Protein AF-B1MK99-F1 (afdb_monomer_lite)

Structure (mmCIF, N/CA/C/O backbone):
data_AF-B1MK99-F1
#
_entry.id   AF-B1MK99-F1
#
loop_
_atom_site.group_PDB
_atom_site.id
_atom_site.type_symbol
_atom_site.label_atom_id
_atom_site.label_alt_id
_atom_site.label_comp_id
_atom_site.label_asym_id
_atom_site.label_entity_id
_atom_site.label_seq_id
_atom_site.pdbx_PDB_ins_code
_atom_site.Cartn_x
_atom_site.Cartn_y
_atom_site.Cartn_z
_atom_site.occupancy
_atom_site.B_iso_or_equiv
_atom_site.auth_seq_id
_atom_site.auth_comp_id
_atom_site.auth_asym_id
_atom_site.auth_atom_id
_atom_site.pdbx_PDB_model_num
ATOM 1 N N . MET A 1 1 ? 66.563 -25.397 -45.563 1.00 40.66 1 MET A N 1
ATOM 2 C CA . MET A 1 1 ? 65.313 -25.431 -44.774 1.00 40.66 1 MET A CA 1
ATOM 3 C C . MET A 1 1 ? 64.668 -26.793 -44.975 1.00 40.66 1 MET A C 1
ATOM 5 O O . MET A 1 1 ? 64.424 -27.177 -46.112 1.00 40.66 1 MET A O 1
ATOM 9 N N . SER A 1 2 ? 64.573 -27.562 -43.890 1.00 33.03 2 SER A N 1
ATOM 10 C CA . SER A 1 2 ? 64.273 -28.999 -43.879 1.00 33.03 2 SER A CA 1
ATOM 11 C C . SER A 1 2 ? 62.822 -29.305 -44.270 1.00 33.03 2 SER A C 1
ATOM 13 O O . SER A 1 2 ? 61.916 -28.549 -43.929 1.00 33.03 2 SER A O 1
ATOM 15 N N . LYS A 1 3 ? 62.620 -30.418 -44.984 1.00 34.72 3 LYS A N 1
ATOM 16 C CA . LYS A 1 3 ? 61.323 -30.989 -45.378 1.00 34.72 3 LYS A CA 1
ATOM 17 C C . LYS A 1 3 ? 61.015 -32.241 -44.537 1.00 34.72 3 LYS A C 1
ATOM 19 O O . LYS A 1 3 ? 61.933 -33.020 -44.298 1.00 34.72 3 LYS A O 1
ATOM 24 N N . ARG A 1 4 ? 59.700 -32.484 -44.354 1.00 33.19 4 ARG A N 1
ATOM 25 C CA . ARG A 1 4 ? 58.969 -33.744 -44.021 1.00 33.19 4 ARG A CA 1
ATOM 26 C C . ARG A 1 4 ? 58.831 -34.131 -42.529 1.00 33.19 4 ARG A C 1
ATOM 28 O O . ARG A 1 4 ? 59.713 -33.774 -41.759 1.00 33.19 4 ARG A O 1
ATOM 35 N N . PRO A 1 5 ? 57.869 -35.019 -42.163 1.00 51.59 5 PRO A N 1
ATOM 36 C CA . PRO A 1 5 ? 56.496 -35.216 -42.684 1.00 51.59 5 PRO A CA 1
ATOM 37 C C . PRO A 1 5 ? 55.421 -35.541 -41.601 1.00 51.59 5 PRO A C 1
ATOM 39 O O . PRO A 1 5 ? 55.733 -35.747 -40.436 1.00 51.59 5 PRO A O 1
ATOM 42 N N . PHE A 1 6 ? 54.163 -35.607 -42.066 1.00 32.84 6 PHE A N 1
ATOM 43 C CA . PHE A 1 6 ? 53.007 -36.423 -41.638 1.00 32.84 6 PHE A CA 1
ATOM 44 C C . PHE A 1 6 ? 53.097 -37.298 -40.373 1.00 32.84 6 PHE A C 1
ATOM 46 O O . PHE A 1 6 ? 53.938 -38.190 -40.293 1.00 32.84 6 PHE A O 1
ATOM 53 N N . LEU A 1 7 ? 52.052 -37.196 -39.541 1.00 31.19 7 LEU A N 1
ATOM 54 C CA . LEU A 1 7 ? 51.375 -38.350 -38.943 1.00 31.19 7 LEU A CA 1
ATOM 55 C C . LEU A 1 7 ? 49.872 -38.058 -38.818 1.00 31.19 7 LEU A C 1
ATOM 57 O O . LEU A 1 7 ? 49.452 -36.993 -38.373 1.00 31.19 7 LEU A O 1
ATOM 61 N N . GLN A 1 8 ? 49.112 -39.023 -39.311 1.00 30.47 8 GLN A N 1
ATOM 62 C CA . GLN A 1 8 ? 47.667 -39.146 -39.388 1.00 30.47 8 GLN A CA 1
ATOM 63 C C . GLN A 1 8 ? 47.344 -40.325 -38.470 1.00 30.47 8 GLN A C 1
ATOM 65 O O . GLN A 1 8 ? 48.004 -41.349 -38.614 1.00 30.47 8 GLN A O 1
ATOM 70 N N . ASP A 1 9 ? 46.392 -40.186 -37.548 1.00 30.86 9 ASP A N 1
ATOM 71 C CA . ASP A 1 9 ? 45.778 -41.335 -36.881 1.00 30.86 9 ASP A CA 1
ATOM 72 C C . ASP A 1 9 ? 44.328 -41.037 -36.479 1.00 30.86 9 ASP A C 1
ATOM 74 O O . ASP A 1 9 ? 43.985 -39.969 -35.967 1.00 30.86 9 ASP A O 1
ATOM 78 N N . ASP A 1 10 ? 43.500 -42.031 -36.786 1.00 31.89 10 ASP A N 1
ATOM 79 C CA . ASP A 1 10 ? 42.053 -42.131 -36.665 1.00 31.89 10 ASP A CA 1
ATOM 80 C C . ASP A 1 10 ? 41.567 -42.280 -35.219 1.00 31.89 10 ASP A C 1
ATOM 82 O O . ASP A 1 10 ? 42.031 -43.169 -34.506 1.00 31.89 10 ASP A O 1
ATOM 86 N N . ILE A 1 11 ? 40.492 -41.572 -34.836 1.00 32.94 11 ILE A N 1
ATOM 87 C CA . ILE A 1 11 ? 39.564 -42.045 -33.790 1.00 32.94 11 ILE A CA 1
ATOM 88 C C . ILE A 1 11 ? 38.099 -41.800 -34.199 1.00 32.94 11 ILE A C 1
ATOM 90 O O . ILE A 1 11 ? 37.522 -40.736 -34.017 1.00 32.94 11 ILE A O 1
ATOM 94 N N . LYS A 1 12 ? 37.531 -42.861 -34.780 1.00 31.09 12 LYS A N 1
ATOM 95 C CA . LYS A 1 12 ? 36.245 -43.527 -34.490 1.00 31.09 12 LYS A CA 1
ATOM 96 C C . LYS A 1 12 ? 35.031 -42.699 -34.020 1.00 31.09 12 LYS A C 1
ATOM 98 O O . LYS A 1 12 ? 34.927 -42.261 -32.881 1.00 31.09 12 LYS A O 1
ATOM 103 N N . HIS A 1 13 ? 34.035 -42.719 -34.909 1.00 32.25 13 HIS A N 1
ATOM 104 C CA . HIS A 1 13 ? 32.582 -42.740 -34.708 1.00 32.25 13 HIS A CA 1
ATOM 105 C C . HIS A 1 13 ? 32.037 -42.913 -33.279 1.00 32.25 13 HIS A C 1
ATOM 107 O O . HIS A 1 13 ? 32.175 -43.980 -32.685 1.00 32.25 13 HIS A O 1
ATOM 113 N N . THR A 1 14 ? 31.203 -41.957 -32.856 1.00 31.36 14 THR A N 1
ATOM 114 C CA . THR A 1 14 ? 30.005 -42.216 -32.036 1.00 31.36 14 THR A CA 1
ATOM 115 C C . THR A 1 14 ? 28.858 -41.254 -32.396 1.00 31.36 14 THR A C 1
ATOM 117 O O . THR A 1 14 ? 28.926 -40.053 -32.181 1.00 31.36 14 THR A O 1
ATOM 120 N N . GLY A 1 15 ? 27.798 -41.824 -32.981 1.00 26.66 15 GLY A N 1
ATOM 121 C CA . GLY A 1 15 ? 26.386 -41.528 -32.700 1.00 26.66 15 GLY A CA 1
ATOM 122 C C . GLY A 1 15 ? 25.824 -40.118 -32.908 1.00 26.66 15 GLY A C 1
ATOM 123 O O . GLY A 1 15 ? 25.530 -39.431 -31.937 1.00 26.66 15 GLY A O 1
ATOM 124 N N . VAL A 1 16 ? 25.454 -39.780 -34.147 1.00 28.34 16 VAL A N 1
ATOM 125 C CA . VAL A 1 16 ? 24.357 -38.825 -34.396 1.00 28.34 16 VAL A CA 1
ATOM 126 C C . VAL A 1 16 ? 23.034 -39.565 -34.172 1.00 28.34 16 VAL A C 1
ATOM 128 O O . VAL A 1 16 ? 22.612 -40.362 -35.010 1.00 28.34 16 VAL A O 1
ATOM 131 N N . LYS A 1 17 ? 22.371 -39.332 -33.033 1.00 29.64 17 LYS A N 1
ATOM 132 C CA . LYS A 1 17 ? 20.957 -39.695 -32.864 1.00 29.64 17 LYS A CA 1
ATOM 133 C C . LYS A 1 17 ? 20.109 -38.654 -33.587 1.00 29.64 17 LYS A C 1
ATOM 135 O O . LYS A 1 17 ? 19.880 -37.555 -33.098 1.00 29.64 17 LYS A O 1
ATOM 140 N N . GLN A 1 18 ? 19.651 -39.039 -34.769 1.00 29.86 18 GLN A N 1
ATOM 141 C CA . GLN A 1 18 ? 18.620 -38.359 -35.535 1.00 29.86 18 GLN A CA 1
ATOM 142 C C . GLN A 1 18 ? 17.290 -38.492 -34.769 1.00 29.86 18 GLN A C 1
ATOM 144 O O . GLN A 1 18 ? 16.651 -39.545 -34.800 1.00 29.86 18 GLN A O 1
ATOM 149 N N . LEU A 1 19 ? 16.876 -37.452 -34.041 1.00 28.84 19 LEU A N 1
ATOM 150 C CA . LEU A 1 19 ? 15.507 -37.360 -33.535 1.00 28.84 19 LEU A CA 1
ATOM 151 C C . LEU A 1 19 ? 14.598 -37.005 -34.716 1.00 28.84 19 LEU A C 1
ATOM 153 O O . LEU A 1 19 ? 14.487 -35.854 -35.128 1.00 28.84 19 LEU A O 1
ATOM 157 N N . ARG A 1 20 ? 13.979 -38.041 -35.291 1.00 30.66 20 ARG A N 1
ATOM 158 C CA . ARG A 1 20 ? 12.797 -37.921 -36.147 1.00 30.66 20 ARG A CA 1
ATOM 159 C C . ARG A 1 20 ? 11.644 -37.402 -35.285 1.00 30.66 20 ARG A C 1
ATOM 161 O O . ARG A 1 20 ? 10.996 -38.182 -34.596 1.00 30.66 20 ARG A O 1
ATOM 168 N N . GLY A 1 21 ? 11.423 -36.093 -35.324 1.00 27.08 21 GLY A N 1
ATOM 169 C CA . GLY A 1 21 ? 10.184 -35.458 -34.890 1.00 27.08 21 GLY A CA 1
ATOM 170 C C . GLY A 1 21 ? 9.222 -35.379 -36.069 1.00 27.08 21 GLY A C 1
ATOM 171 O O . GLY A 1 21 ? 9.527 -34.783 -37.098 1.00 27.08 21 GLY A O 1
ATOM 172 N N . THR A 1 22 ? 8.092 -36.052 -35.933 1.00 26.78 22 THR A N 1
ATOM 173 C CA . THR A 1 22 ? 6.981 -36.109 -36.878 1.00 26.78 22 THR A CA 1
ATOM 174 C C . THR A 1 22 ? 6.445 -34.701 -37.144 1.00 26.78 22 THR A C 1
ATOM 176 O O . THR A 1 22 ? 5.935 -34.054 -36.236 1.00 26.78 22 THR A O 1
ATOM 179 N N . VAL A 1 23 ? 6.528 -34.227 -38.389 1.00 26.61 23 VAL A N 1
ATOM 180 C CA . VAL A 1 23 ? 5.751 -33.067 -38.842 1.00 26.61 23 VAL A CA 1
ATOM 181 C C . VAL A 1 23 ? 4.299 -33.527 -38.932 1.00 26.61 23 VAL A C 1
ATOM 183 O O . VAL A 1 23 ? 3.899 -34.155 -39.912 1.00 26.61 23 VAL A O 1
ATOM 186 N N . GLN A 1 24 ? 3.512 -33.273 -37.887 1.00 27.66 24 GLN A N 1
ATOM 187 C CA . GLN A 1 24 ? 2.065 -33.230 -38.048 1.00 27.66 24 GLN A CA 1
ATOM 188 C C . GLN A 1 24 ? 1.747 -31.957 -38.825 1.00 27.66 24 GLN A C 1
ATOM 190 O O . GLN A 1 24 ? 1.862 -30.845 -38.316 1.00 27.66 24 GLN A O 1
ATOM 195 N N . ALA A 1 25 ? 1.387 -32.141 -40.092 1.00 28.70 25 ALA A N 1
ATOM 196 C CA . ALA A 1 25 ? 0.690 -31.130 -40.856 1.00 28.70 25 ALA A CA 1
ATOM 197 C C . ALA A 1 25 ? -0.615 -30.813 -40.114 1.00 28.70 25 ALA A C 1
ATOM 199 O O . ALA A 1 25 ? -1.537 -31.630 -40.096 1.00 28.70 25 ALA A O 1
ATOM 200 N N . ILE A 1 26 ? -0.672 -29.645 -39.477 1.00 30.55 26 ILE A N 1
ATOM 201 C CA . ILE A 1 26 ? -1.935 -29.054 -39.053 1.00 30.55 26 ILE A CA 1
ATOM 202 C C . ILE A 1 26 ? -2.667 -28.721 -40.350 1.00 30.55 26 ILE A C 1
ATOM 204 O O . ILE A 1 26 ? -2.281 -27.819 -41.095 1.00 30.55 26 ILE A O 1
ATOM 208 N N . SER A 1 27 ? -3.680 -29.525 -40.664 1.00 30.06 27 SER A N 1
ATOM 209 C CA . SER A 1 27 ? -4.647 -29.203 -41.698 1.00 30.06 27 SER A CA 1
ATOM 210 C C . SER A 1 27 ? -5.292 -27.874 -41.329 1.00 30.06 27 SER A C 1
ATOM 212 O O . SER A 1 27 ? -5.957 -27.774 -40.299 1.00 30.06 27 SER A O 1
ATOM 214 N N . VAL A 1 28 ? -5.079 -26.865 -42.169 1.00 38.50 28 VAL A N 1
ATOM 215 C CA . VAL A 1 28 ? -5.838 -25.618 -42.154 1.00 38.50 28 VAL A CA 1
ATOM 216 C C . VAL A 1 28 ? -7.288 -25.986 -42.461 1.00 38.50 28 VAL A C 1
ATOM 218 O O . VAL A 1 28 ? -7.640 -26.240 -43.611 1.00 38.50 28 VAL A O 1
ATOM 221 N N . VAL A 1 29 ? -8.099 -26.096 -41.411 1.00 37.47 29 VAL A N 1
ATOM 222 C CA . VAL A 1 29 ? -9.551 -26.234 -41.501 1.00 37.47 29 VAL A CA 1
ATOM 223 C C . VAL A 1 29 ? -10.141 -24.857 -41.210 1.00 37.47 29 VAL A C 1
ATOM 225 O O . VAL A 1 29 ? -9.899 -24.293 -40.152 1.00 37.47 29 VAL A O 1
ATOM 228 N N . ASP A 1 30 ? -10.832 -24.330 -42.219 1.00 38.62 30 ASP A N 1
ATOM 229 C CA . ASP A 1 30 ? -11.802 -23.229 -42.222 1.00 38.62 30 ASP A CA 1
ATOM 230 C C . ASP A 1 30 ? -11.611 -22.030 -41.268 1.00 38.62 30 ASP A C 1
ATOM 232 O O . ASP A 1 30 ? -12.010 -22.023 -40.111 1.00 38.62 30 ASP A O 1
ATOM 236 N N . GLY A 1 31 ? -11.183 -20.906 -41.847 1.00 42.81 31 GLY A N 1
ATOM 237 C CA . GLY A 1 31 ? -12.174 -19.928 -42.319 1.00 42.81 31 GLY A CA 1
ATOM 238 C C . GLY A 1 31 ? -12.869 -18.995 -41.320 1.00 42.81 31 GLY A C 1
ATOM 239 O O . GLY A 1 31 ? -13.521 -18.061 -41.783 1.00 42.81 31 GLY A O 1
ATOM 240 N N . SER A 1 32 ? -12.704 -19.140 -40.006 1.00 40.09 32 SER A N 1
ATOM 241 C CA . SER A 1 32 ? -13.047 -18.082 -39.045 1.00 40.09 32 SER A CA 1
ATOM 242 C C . SER A 1 32 ? -11.768 -17.559 -38.408 1.00 40.09 32 SER A C 1
ATOM 244 O O . SER A 1 32 ? -11.189 -18.186 -37.527 1.00 40.09 32 SER A O 1
ATOM 246 N N . ARG A 1 33 ? -11.297 -16.389 -38.859 1.00 43.53 33 ARG A N 1
ATOM 247 C CA . ARG A 1 33 ? -10.408 -15.581 -38.019 1.00 43.53 33 ARG A CA 1
ATOM 248 C C . ARG A 1 33 ? -11.240 -15.195 -36.803 1.00 43.53 33 ARG A C 1
ATOM 250 O O . ARG A 1 33 ? -12.004 -14.236 -36.888 1.00 43.53 33 ARG A O 1
ATOM 257 N N . ASP A 1 34 ? -11.142 -15.978 -35.733 1.00 53.34 34 ASP A N 1
ATOM 258 C CA . ASP A 1 34 ? -11.601 -15.564 -34.416 1.00 53.34 34 ASP A CA 1
ATOM 259 C C . ASP A 1 34 ? -10.787 -14.325 -34.067 1.00 53.34 34 ASP A C 1
ATOM 261 O O . ASP A 1 34 ? -9.620 -14.384 -33.681 1.00 53.34 34 ASP A O 1
ATOM 265 N N . PHE A 1 35 ? -11.381 -13.166 -34.339 1.00 57.97 35 PHE A N 1
ATOM 266 C CA . PHE A 1 35 ? -10.890 -11.918 -33.808 1.00 57.97 35 PHE A CA 1
ATOM 267 C C . PHE A 1 35 ? -11.052 -12.034 -32.305 1.00 57.97 35 PHE A C 1
ATOM 269 O O . PHE A 1 35 ? -12.178 -11.990 -31.807 1.00 57.97 35 PHE A O 1
ATOM 276 N N . MET A 1 36 ? -9.932 -12.191 -31.602 1.00 53.59 36 MET A N 1
ATOM 277 C CA . MET A 1 36 ? -9.916 -12.011 -30.162 1.00 53.59 36 MET A CA 1
ATOM 278 C C . MET A 1 36 ? -10.610 -10.692 -29.849 1.00 53.59 36 MET A C 1
ATOM 280 O O . MET A 1 36 ? -10.269 -9.633 -30.390 1.00 53.59 36 MET A O 1
ATOM 284 N N . SER A 1 37 ? -11.615 -10.761 -28.991 1.00 65.69 37 SER A N 1
ATOM 285 C CA . SER A 1 37 ? -12.235 -9.568 -28.450 1.00 65.69 37 SER A CA 1
ATOM 286 C C . SER A 1 37 ? -11.174 -8.735 -27.728 1.00 65.69 37 SER A C 1
ATOM 288 O O . SER A 1 37 ? -10.203 -9.262 -27.184 1.00 65.69 37 SER A O 1
ATOM 290 N N . MET A 1 38 ? -11.377 -7.418 -27.654 1.00 45.31 38 MET A N 1
ATOM 291 C CA . MET A 1 38 ? -10.499 -6.536 -26.875 1.00 45.31 38 MET A CA 1
ATOM 292 C C . MET A 1 38 ? -10.325 -7.041 -25.429 1.00 45.31 38 MET A C 1
ATOM 294 O O . MET A 1 38 ? -9.249 -6.933 -24.857 1.00 45.31 38 MET A O 1
ATOM 298 N N . SER A 1 39 ? -11.359 -7.656 -24.841 1.00 44.91 39 SER A N 1
ATOM 299 C CA . SER A 1 39 ? -11.259 -8.238 -23.497 1.00 44.91 39 SER A CA 1
ATOM 300 C C . SER A 1 39 ? -10.368 -9.480 -23.437 1.00 44.91 39 SER A C 1
ATOM 302 O O . SER A 1 39 ? -9.737 -9.709 -22.405 1.00 44.91 39 SER A O 1
ATOM 304 N N . GLU A 1 40 ? -10.338 -10.299 -24.487 1.00 51.53 40 GLU A N 1
ATOM 305 C CA . GLU A 1 40 ? -9.445 -11.459 -24.580 1.00 51.53 40 GLU A CA 1
ATOM 306 C C . GLU A 1 40 ? -8.012 -11.003 -24.817 1.00 51.53 40 GLU A C 1
ATOM 308 O O . GLU A 1 40 ? -7.124 -11.464 -24.113 1.00 51.53 40 GLU A O 1
ATOM 313 N N . LEU A 1 41 ? -7.806 -10.013 -25.690 1.00 52.00 41 LEU A N 1
ATOM 314 C CA . LEU A 1 41 ? -6.501 -9.396 -25.935 1.00 52.00 41 LEU A CA 1
ATOM 315 C C . LEU A 1 41 ? -5.911 -8.780 -24.659 1.00 52.00 41 LEU A C 1
ATOM 317 O O . LEU A 1 41 ? -4.774 -9.067 -24.295 1.00 52.00 41 LEU A O 1
ATOM 321 N N . LEU A 1 42 ? -6.713 -8.012 -23.915 1.00 47.69 42 LEU A N 1
ATOM 322 C CA . LEU A 1 42 ? -6.314 -7.459 -22.618 1.00 47.69 42 LEU A CA 1
ATOM 323 C C . LEU A 1 42 ? -6.076 -8.550 -21.565 1.00 47.69 42 LEU A C 1
ATOM 325 O O . LEU A 1 42 ? -5.201 -8.404 -20.716 1.00 47.69 42 LEU A O 1
ATOM 329 N N . SER A 1 43 ? -6.840 -9.647 -21.596 1.00 49.06 43 SER A N 1
ATOM 330 C CA . SER A 1 43 ? -6.648 -10.765 -20.660 1.00 49.06 43 SER A CA 1
ATOM 331 C C . SER A 1 43 ? -5.402 -11.587 -20.992 1.00 49.06 43 SER A C 1
ATOM 333 O O . SER A 1 43 ? -4.745 -12.084 -20.081 1.00 49.06 43 SER A O 1
ATOM 335 N N . GLU A 1 44 ? -5.056 -11.720 -22.269 1.00 51.41 44 GLU A N 1
ATOM 336 C CA . GLU A 1 44 ? -3.849 -12.403 -22.727 1.00 51.41 44 GLU A CA 1
ATOM 337 C C . GLU A 1 44 ? -2.600 -11.562 -22.454 1.00 51.41 44 GLU A C 1
ATOM 339 O O . GLU A 1 44 ? -1.654 -12.077 -21.863 1.00 51.41 44 GLU A O 1
ATOM 344 N N . GLY A 1 45 ? -2.646 -10.250 -22.716 1.00 52.22 45 GLY A N 1
ATOM 345 C CA . GLY A 1 45 ? -1.608 -9.309 -22.283 1.00 52.22 45 GLY A CA 1
ATOM 346 C C . GLY A 1 45 ? -1.419 -9.302 -20.761 1.00 52.22 45 GLY A C 1
ATOM 347 O O . GLY A 1 45 ? -0.294 -9.311 -20.267 1.00 52.22 45 GLY A O 1
ATOM 348 N N . TYR A 1 46 ? -2.509 -9.400 -19.993 1.00 48.78 46 TYR A N 1
ATOM 349 C CA . TYR A 1 46 ? -2.455 -9.534 -18.534 1.00 48.78 46 TYR A CA 1
ATOM 350 C C . TYR A 1 46 ? -1.828 -10.858 -18.065 1.00 48.78 46 TYR A C 1
ATOM 352 O O . TYR A 1 46 ? -1.054 -10.876 -17.106 1.00 48.78 46 TYR A O 1
ATOM 360 N N . ARG A 1 47 ? -2.141 -11.979 -18.728 1.00 49.16 47 ARG A N 1
ATOM 361 C CA . ARG A 1 47 ? -1.513 -13.280 -18.442 1.00 49.16 47 ARG A CA 1
ATOM 362 C C . ARG A 1 47 ? -0.030 -13.265 -18.785 1.00 49.16 47 ARG A C 1
ATOM 364 O O . ARG A 1 47 ? 0.756 -13.759 -17.988 1.00 49.16 47 ARG A O 1
ATOM 371 N N . PHE A 1 48 ? 0.342 -12.666 -19.914 1.00 48.97 48 PHE A N 1
ATOM 372 C CA . PHE A 1 48 ? 1.732 -12.461 -20.311 1.00 48.97 48 PHE A CA 1
ATOM 373 C C . PHE A 1 48 ? 2.489 -11.624 -19.268 1.00 48.97 48 PHE A C 1
ATOM 375 O O . PHE A 1 48 ? 3.538 -12.047 -18.790 1.00 48.97 48 PHE A O 1
ATOM 382 N N . TYR A 1 49 ? 1.898 -10.517 -18.805 1.00 50.44 49 TYR A N 1
ATOM 383 C CA . TYR A 1 49 ? 2.439 -9.694 -17.718 1.00 50.44 49 TYR A CA 1
ATOM 384 C C . TYR A 1 49 ? 2.683 -10.501 -16.426 1.00 50.44 49 TYR A C 1
ATOM 386 O O . TYR A 1 49 ? 3.765 -10.420 -15.840 1.00 50.44 49 TYR A O 1
ATOM 394 N N . LYS A 1 50 ? 1.720 -11.343 -16.015 1.00 47.41 50 LYS A N 1
ATOM 395 C CA . LYS A 1 50 ? 1.8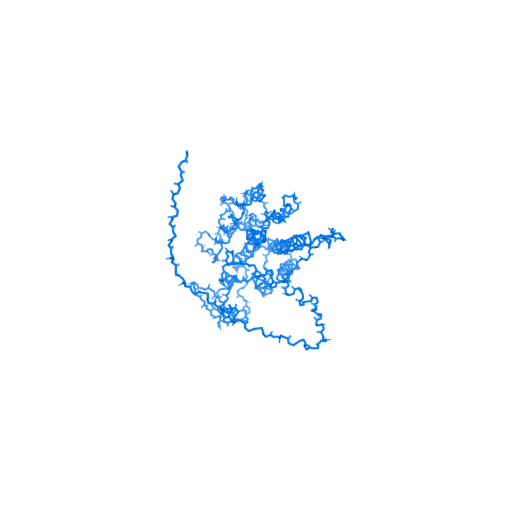55 -12.245 -14.854 1.00 47.41 50 LYS A CA 1
ATOM 396 C C . LYS A 1 50 ? 2.791 -13.448 -15.089 1.00 47.41 50 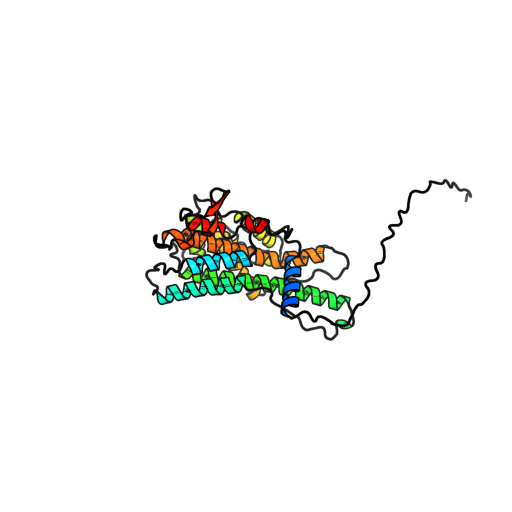LYS A C 1
ATOM 398 O O . LYS A 1 50 ? 3.169 -14.088 -14.113 1.00 47.41 50 LYS A O 1
ATOM 403 N N . ALA A 1 51 ? 3.147 -13.775 -16.334 1.00 44.28 51 ALA A N 1
ATOM 404 C CA . ALA A 1 51 ? 4.001 -14.918 -16.682 1.00 44.28 51 ALA A CA 1
ATOM 405 C C . ALA A 1 51 ? 5.507 -14.600 -16.655 1.00 44.28 51 ALA A C 1
ATOM 407 O O . ALA A 1 51 ? 6.322 -15.524 -16.654 1.00 44.28 51 ALA A O 1
ATOM 408 N N . THR A 1 52 ? 5.890 -13.320 -16.588 1.00 45.38 52 THR A N 1
ATOM 409 C CA . THR A 1 52 ? 7.259 -12.897 -16.244 1.00 45.38 52 THR A CA 1
ATOM 410 C C . THR A 1 52 ? 7.662 -13.589 -14.937 1.00 45.38 52 THR A C 1
ATOM 412 O O . THR A 1 52 ? 6.820 -13.616 -14.039 1.00 45.38 52 THR A O 1
ATOM 415 N N . PRO A 1 53 ? 8.869 -14.175 -14.786 1.00 44.56 53 PRO A N 1
ATOM 416 C CA . PRO A 1 53 ? 9.196 -15.008 -13.629 1.00 44.56 53 PRO A CA 1
ATOM 417 C C . PRO A 1 53 ? 9.210 -14.203 -12.316 1.00 44.56 53 PRO A C 1
ATOM 419 O O . PRO A 1 53 ? 10.248 -13.810 -11.795 1.00 44.56 53 PRO A O 1
ATOM 422 N N . LEU A 1 54 ? 8.014 -14.036 -11.741 1.00 47.00 54 LEU A N 1
ATOM 423 C CA . LEU A 1 54 ? 7.678 -13.496 -10.420 1.00 47.00 54 LEU A CA 1
ATOM 424 C C . LEU A 1 54 ? 8.317 -14.305 -9.283 1.00 47.00 54 LEU A C 1
ATOM 426 O O . LEU A 1 54 ? 8.270 -13.889 -8.125 1.00 47.00 54 LEU A O 1
ATOM 430 N N . SER A 1 55 ? 8.922 -15.453 -9.613 1.00 42.56 55 SER A N 1
ATOM 431 C CA . SER A 1 55 ? 9.483 -16.446 -8.698 1.00 42.56 55 SER A CA 1
ATOM 432 C C . SER A 1 55 ? 10.604 -15.924 -7.796 1.00 42.56 55 SER A C 1
ATOM 434 O O . SER A 1 55 ? 11.066 -16.663 -6.931 1.00 42.56 55 SER A O 1
ATOM 436 N N . THR A 1 56 ? 11.061 -14.683 -7.975 1.00 50.34 56 THR A N 1
ATOM 437 C CA . THR A 1 56 ? 12.083 -14.056 -7.124 1.00 50.34 56 THR A CA 1
ATOM 438 C C . THR A 1 56 ? 11.563 -12.925 -6.235 1.00 50.34 56 THR A C 1
ATOM 440 O O . THR A 1 56 ? 12.295 -12.524 -5.332 1.00 50.34 56 THR A O 1
ATOM 443 N N . VAL A 1 57 ? 10.331 -12.424 -6.422 1.00 55.22 57 VAL A N 1
ATOM 444 C CA . VAL A 1 57 ? 9.848 -11.221 -5.706 1.00 55.22 57 VAL A CA 1
ATOM 445 C C . VAL A 1 57 ? 8.588 -11.451 -4.879 1.00 55.22 57 VAL A C 1
ATOM 447 O O . VAL A 1 57 ? 8.532 -10.958 -3.750 1.00 55.22 57 VAL A O 1
ATOM 450 N N . ASP A 1 58 ? 7.620 -12.221 -5.382 1.00 61.75 58 ASP A N 1
ATOM 451 C CA . ASP A 1 58 ? 6.402 -12.559 -4.638 1.00 61.75 58 ASP A CA 1
ATOM 452 C C . ASP A 1 58 ? 6.513 -13.973 -4.048 1.00 61.75 58 ASP A C 1
ATOM 454 O O . ASP A 1 58 ? 6.797 -14.954 -4.736 1.00 61.75 58 ASP A O 1
ATOM 458 N N . CYS A 1 59 ? 6.291 -14.087 -2.737 1.00 72.94 59 CYS A N 1
ATOM 459 C CA . CYS A 1 59 ? 6.244 -15.382 -2.070 1.00 72.94 59 CYS A CA 1
ATOM 460 C C . CYS A 1 59 ? 4.963 -16.126 -2.472 1.00 72.94 59 CYS A C 1
ATOM 462 O O . CYS A 1 59 ? 3.884 -15.540 -2.465 1.00 72.94 59 CYS A O 1
ATOM 464 N N . VAL A 1 60 ? 5.058 -17.431 -2.748 1.00 77.19 60 VAL A N 1
ATOM 465 C CA . VAL A 1 60 ? 3.906 -18.279 -3.124 1.00 77.19 60 VAL A CA 1
ATOM 466 C C . VAL A 1 60 ? 2.793 -18.249 -2.063 1.00 77.19 60 VAL A C 1
ATOM 468 O O . VAL A 1 60 ? 1.621 -18.394 -2.391 1.00 77.19 60 VAL A O 1
ATOM 471 N N . ALA A 1 61 ? 3.144 -17.999 -0.798 1.00 80.31 61 ALA A N 1
ATOM 472 C CA . ALA A 1 61 ? 2.187 -17.852 0.297 1.00 80.31 61 ALA A CA 1
ATOM 473 C C . ALA A 1 61 ? 1.345 -16.559 0.229 1.00 80.31 61 ALA A C 1
ATOM 475 O O . ALA A 1 61 ? 0.320 -16.470 0.901 1.00 80.31 61 ALA A O 1
ATOM 476 N N . LEU A 1 62 ? 1.747 -15.558 -0.563 1.00 83.56 62 LEU A N 1
ATOM 477 C CA . LEU A 1 62 ? 1.052 -14.276 -0.691 1.00 83.56 62 LEU A CA 1
ATOM 478 C C . LEU A 1 62 ? -0.011 -14.314 -1.788 1.00 83.56 62 LEU A C 1
ATOM 480 O O . LEU A 1 62 ? 0.235 -14.769 -2.908 1.00 83.56 62 LEU A O 1
ATOM 484 N N . ARG A 1 63 ? -1.195 -13.767 -1.496 1.00 84.44 63 ARG A N 1
ATOM 485 C CA . ARG A 1 63 ? -2.242 -13.520 -2.503 1.00 84.44 63 ARG A CA 1
ATOM 486 C C . ARG A 1 63 ? -1.736 -12.579 -3.588 1.00 84.44 63 ARG A C 1
ATOM 488 O O . ARG A 1 63 ? -0.868 -11.744 -3.323 1.00 84.44 63 ARG A O 1
ATOM 495 N N . GLY A 1 64 ? -2.333 -12.627 -4.780 1.00 86.50 64 GLY A N 1
ATOM 496 C CA . GLY A 1 64 ? -2.153 -11.559 -5.769 1.00 86.50 64 GLY A CA 1
ATOM 497 C C . GLY A 1 64 ? -2.441 -10.179 -5.158 1.00 86.50 64 GLY A C 1
ATOM 498 O O . GLY A 1 64 ? -3.198 -10.067 -4.191 1.00 86.50 64 GLY A O 1
ATOM 499 N N . LEU A 1 65 ? -1.806 -9.116 -5.660 1.00 88.69 65 LEU A N 1
ATOM 500 C CA . LEU A 1 65 ? -2.060 -7.751 -5.167 1.00 88.69 65 LEU A CA 1
ATOM 501 C C . LEU A 1 65 ? -3.532 -7.360 -5.309 1.00 88.69 65 LEU A C 1
ATOM 503 O O . LEU A 1 65 ? -4.099 -6.717 -4.427 1.00 88.69 65 LEU A O 1
ATOM 507 N N . ASP A 1 66 ? -4.141 -7.773 -6.416 1.00 89.31 66 ASP A N 1
ATOM 508 C CA . ASP A 1 66 ? -5.548 -7.572 -6.714 1.00 89.31 66 ASP A CA 1
ATOM 509 C C . ASP A 1 66 ? -6.452 -8.302 -5.718 1.00 89.31 66 ASP A C 1
ATOM 511 O O . ASP A 1 66 ? -7.399 -7.709 -5.202 1.00 89.31 66 ASP A O 1
ATOM 515 N N . ASP A 1 67 ? -6.116 -9.543 -5.373 1.00 89.25 67 ASP A N 1
ATOM 516 C CA . ASP A 1 67 ? -6.854 -10.327 -4.381 1.00 89.25 67 ASP A CA 1
ATOM 517 C C . ASP A 1 67 ? -6.672 -9.786 -2.960 1.00 89.25 67 ASP A C 1
ATOM 519 O O . ASP A 1 67 ? -7.632 -9.748 -2.194 1.00 89.25 67 ASP A O 1
ATOM 523 N N . HIS A 1 68 ? -5.475 -9.308 -2.603 1.00 92.94 68 HIS A N 1
ATOM 524 C CA . HIS A 1 68 ? -5.224 -8.671 -1.306 1.00 92.94 68 HIS A CA 1
ATOM 525 C C . HIS A 1 68 ? -6.014 -7.364 -1.170 1.00 92.94 68 HIS A C 1
ATOM 527 O O . HIS A 1 68 ? -6.699 -7.158 -0.167 1.00 92.94 68 HIS A O 1
ATOM 533 N N . ALA A 1 69 ? -5.998 -6.509 -2.197 1.00 95.12 69 ALA A N 1
ATOM 534 C CA . ALA A 1 69 ? -6.806 -5.292 -2.227 1.00 95.12 69 ALA A CA 1
ATOM 535 C C . ALA A 1 69 ? -8.311 -5.604 -2.173 1.00 95.12 69 ALA A C 1
ATOM 537 O O . ALA A 1 69 ? -9.046 -4.944 -1.437 1.00 95.12 69 ALA A O 1
ATOM 538 N N . ARG A 1 70 ? -8.769 -6.640 -2.890 1.00 92.44 70 ARG A N 1
ATOM 539 C CA . ARG A 1 70 ? -10.166 -7.098 -2.860 1.00 92.44 70 ARG A CA 1
ATOM 540 C C . ARG A 1 70 ? -10.562 -7.649 -1.492 1.00 92.44 70 ARG A C 1
ATOM 542 O O . ARG A 1 70 ? -11.646 -7.335 -1.014 1.00 92.44 70 ARG A O 1
ATOM 549 N N . GLY A 1 71 ? -9.679 -8.407 -0.847 1.00 90.00 71 GLY A N 1
ATOM 550 C CA . GLY A 1 71 ? -9.875 -8.916 0.508 1.00 90.00 71 GLY A CA 1
ATOM 551 C C . GLY A 1 71 ? -10.011 -7.786 1.527 1.00 90.00 71 GLY A C 1
ATOM 552 O O . GLY A 1 71 ? -10.966 -7.769 2.299 1.00 90.00 71 GLY A O 1
ATOM 553 N N . LEU A 1 72 ? -9.119 -6.789 1.481 1.00 92.75 72 LEU A N 1
ATOM 554 C CA . LEU A 1 72 ? -9.212 -5.609 2.348 1.00 92.75 72 LEU A CA 1
ATOM 555 C C . LEU A 1 72 ? -10.455 -4.763 2.055 1.00 92.75 72 LEU A C 1
ATOM 557 O O . LEU A 1 72 ? -11.088 -4.291 2.994 1.00 92.75 72 LEU A O 1
ATOM 561 N N . LYS A 1 73 ? -10.838 -4.600 0.782 1.00 93.19 73 LYS A N 1
ATOM 562 C CA . LYS A 1 73 ? -12.102 -3.953 0.402 1.00 93.19 73 LYS A CA 1
ATOM 563 C C . LYS A 1 73 ? -13.286 -4.670 1.045 1.00 93.19 73 LYS A C 1
ATOM 565 O O . LYS A 1 73 ? -14.069 -4.018 1.721 1.00 93.19 73 LYS A O 1
ATOM 570 N N . ALA A 1 74 ? -13.372 -5.989 0.881 1.00 87.94 74 ALA A N 1
ATOM 571 C CA . ALA A 1 74 ? -14.458 -6.790 1.431 1.00 87.94 74 ALA A CA 1
ATOM 572 C C . ALA A 1 74 ? -14.510 -6.693 2.959 1.00 87.94 74 ALA A C 1
ATOM 574 O O . ALA A 1 74 ? -15.590 -6.561 3.515 1.00 87.94 74 ALA A O 1
ATOM 575 N N . ILE A 1 75 ? -13.355 -6.702 3.635 1.00 86.69 75 ILE A N 1
ATOM 576 C CA . ILE A 1 75 ? -13.269 -6.455 5.081 1.00 86.69 75 ILE A CA 1
ATOM 577 C C . ILE A 1 75 ? -13.807 -5.065 5.430 1.00 86.69 75 ILE A C 1
ATOM 579 O O . ILE A 1 75 ? -14.527 -4.931 6.404 1.00 86.69 75 ILE A O 1
ATOM 583 N N . ILE A 1 76 ? -13.481 -4.025 4.665 1.00 88.25 76 ILE A N 1
ATOM 584 C CA . ILE A 1 76 ? -13.897 -2.647 4.960 1.00 88.25 76 ILE A CA 1
ATOM 585 C C . ILE A 1 76 ? -15.389 -2.415 4.699 1.00 88.25 76 ILE A C 1
ATOM 587 O O . ILE A 1 76 ? -16.052 -1.809 5.539 1.00 88.25 76 ILE A O 1
ATOM 591 N N . GLU A 1 77 ? -15.915 -2.900 3.569 1.00 85.44 77 GLU A N 1
ATOM 592 C CA . GLU A 1 77 ? -17.362 -2.924 3.286 1.00 85.44 77 GLU A CA 1
ATOM 593 C C . GLU A 1 77 ? -18.105 -3.581 4.434 1.00 85.44 77 GLU A C 1
ATOM 595 O O . GLU A 1 77 ? -19.104 -3.064 4.930 1.00 85.44 77 GLU A O 1
ATOM 600 N N . PHE A 1 78 ? -17.552 -4.715 4.853 1.00 77.06 78 PHE A N 1
ATOM 601 C CA . PHE A 1 78 ? -18.088 -5.535 5.902 1.00 77.06 78 PHE A CA 1
ATOM 602 C C . PHE A 1 78 ? -18.073 -4.798 7.249 1.00 77.06 78 PHE A C 1
ATOM 604 O O . PHE A 1 78 ? -19.107 -4.697 7.904 1.00 77.06 78 PHE A O 1
ATOM 611 N N . LEU A 1 79 ? -16.927 -4.218 7.628 1.00 74.81 79 LEU A N 1
ATOM 612 C CA . LEU A 1 79 ? -16.768 -3.511 8.892 1.00 74.81 79 LEU A CA 1
ATOM 613 C C . LEU A 1 79 ? -17.853 -2.462 9.087 1.00 74.81 79 LEU A C 1
ATOM 615 O O . LEU A 1 79 ? -18.188 -2.242 10.226 1.00 74.81 79 LEU A O 1
ATOM 619 N N . GLY A 1 80 ? -18.423 -1.836 8.051 1.00 62.19 80 GLY A N 1
ATOM 620 C CA . GLY A 1 80 ? -19.720 -1.147 8.157 1.00 62.19 80 GLY A CA 1
ATOM 621 C C . GLY A 1 80 ? -19.809 0.021 9.156 1.00 62.19 80 GLY A C 1
ATOM 622 O O . GLY A 1 80 ? -20.908 0.490 9.458 1.00 62.19 80 GLY A O 1
ATOM 623 N N . LEU A 1 81 ? -18.685 0.519 9.685 1.00 60.66 81 LEU A N 1
ATOM 624 C CA . LEU A 1 81 ? -18.704 1.266 10.945 1.00 60.66 81 LEU A CA 1
ATOM 625 C C . LEU A 1 81 ? -18.352 2.740 10.849 1.00 60.66 81 LEU A C 1
ATOM 627 O O . LEU A 1 81 ? -17.263 3.093 10.399 1.00 60.66 81 LEU A O 1
ATOM 631 N N . PRO A 1 82 ? -19.159 3.626 11.454 1.00 51.41 82 PRO A N 1
ATOM 632 C CA . PRO A 1 82 ? -18.656 4.892 11.928 1.00 51.41 82 PRO A CA 1
ATOM 633 C C . PRO A 1 82 ? -17.860 4.692 13.225 1.00 51.41 82 PRO A C 1
ATOM 635 O O . PRO A 1 82 ? -18.398 4.806 14.320 1.00 51.41 82 PRO A O 1
ATOM 638 N N . ALA A 1 83 ? -16.555 4.424 13.126 1.00 53.97 83 ALA A N 1
ATOM 639 C CA . ALA A 1 83 ? -15.672 4.637 14.271 1.00 53.97 83 ALA A CA 1
ATOM 640 C C . ALA A 1 83 ? -15.708 6.137 14.617 1.00 53.97 83 ALA A C 1
ATOM 642 O O . ALA A 1 83 ? -15.363 6.982 13.785 1.00 53.97 83 ALA A O 1
ATOM 643 N N . HIS A 1 84 ? -16.183 6.484 15.817 1.00 52.00 84 HIS A N 1
ATOM 644 C CA . HIS A 1 84 ? -16.342 7.877 16.226 1.00 52.00 84 HIS A CA 1
ATOM 645 C C . HIS A 1 84 ? -14.980 8.563 16.346 1.00 52.00 84 HIS A C 1
ATOM 647 O O . HIS A 1 84 ? -14.270 8.443 17.345 1.00 52.00 84 HIS A O 1
ATOM 653 N N . LYS A 1 85 ? -14.643 9.375 15.344 1.00 69.50 85 LYS A N 1
ATOM 654 C CA . LYS A 1 85 ? -13.687 10.462 15.524 1.00 69.50 85 LYS A CA 1
ATOM 655 C C . LYS A 1 85 ? -14.460 11.662 16.081 1.00 69.50 85 LYS A C 1
ATOM 657 O O . LYS A 1 85 ? -15.392 12.110 15.416 1.00 69.50 85 LYS A O 1
ATOM 662 N N . PRO A 1 86 ? -14.092 12.226 17.248 1.00 68.00 86 PRO A N 1
ATOM 663 C CA . PRO A 1 86 ? -14.928 13.190 17.983 1.00 68.00 86 PRO A CA 1
ATOM 664 C C . PRO A 1 86 ? -15.228 14.506 17.240 1.00 68.00 86 PRO A C 1
ATOM 666 O O . PRO A 1 86 ? -16.017 15.317 17.715 1.00 68.00 86 PRO A O 1
ATOM 669 N N . HIS A 1 87 ? -14.606 14.736 16.082 1.00 81.06 87 HIS A N 1
ATOM 670 C CA . HIS A 1 87 ? -14.760 15.943 15.270 1.00 81.06 87 HIS A CA 1
ATOM 671 C C . HIS A 1 87 ? -15.330 15.682 13.870 1.00 81.06 87 HIS A C 1
ATOM 673 O O . HIS A 1 87 ? -15.362 16.606 13.065 1.00 81.06 87 HIS A O 1
ATOM 679 N N . MET A 1 88 ? -15.740 14.449 13.558 1.00 84.75 88 MET A N 1
ATOM 680 C CA . MET A 1 88 ? -16.364 14.113 12.278 1.00 84.75 88 MET A CA 1
ATOM 681 C C . MET A 1 88 ? -17.820 13.714 12.494 1.00 84.75 88 MET A C 1
ATOM 683 O O . MET A 1 88 ? -18.146 12.984 13.427 1.00 84.75 88 MET A O 1
ATOM 687 N N . THR A 1 89 ? -18.693 14.178 11.609 1.00 87.19 89 THR A N 1
ATOM 688 C CA . THR A 1 89 ? -20.086 13.730 11.550 1.00 87.19 89 THR A CA 1
ATOM 689 C C . THR A 1 89 ? -20.170 12.314 10.977 1.00 87.19 89 THR A C 1
ATOM 691 O O . THR A 1 89 ? -19.345 11.919 10.151 1.00 87.19 89 THR A O 1
ATOM 694 N N . ASP A 1 90 ? -21.218 11.559 11.314 1.00 84.56 90 ASP A N 1
ATOM 695 C CA . ASP A 1 90 ? -21.419 10.206 10.769 1.00 84.56 90 ASP A CA 1
ATOM 696 C C . ASP A 1 90 ? -21.464 10.179 9.237 1.00 84.56 90 ASP A C 1
ATOM 698 O O . ASP A 1 90 ? -21.046 9.212 8.603 1.00 84.56 90 ASP A O 1
ATOM 702 N N . LYS A 1 91 ? -21.974 11.253 8.618 1.00 88.44 91 LYS A N 1
ATOM 703 C CA . LYS A 1 91 ? -22.005 11.396 7.159 1.00 88.44 91 LYS A CA 1
ATOM 704 C C . LYS A 1 91 ? -20.593 11.496 6.580 1.00 88.44 91 LYS A C 1
ATOM 706 O O . LYS A 1 91 ? -20.324 10.866 5.562 1.00 88.44 91 LYS A O 1
ATOM 711 N N . GLU A 1 92 ? -19.716 12.277 7.204 1.00 89.88 92 GLU A N 1
ATOM 712 C CA . GLU A 1 92 ? -18.316 12.407 6.781 1.00 89.88 92 GLU A CA 1
ATOM 713 C C . GLU A 1 92 ? -17.551 11.108 7.005 1.00 89.88 92 GLU A C 1
ATOM 715 O O . GLU A 1 92 ? -16.803 10.688 6.128 1.00 89.88 92 GLU A O 1
ATOM 720 N N . ILE A 1 93 ? -17.781 10.441 8.138 1.00 87.12 93 ILE A N 1
ATOM 721 C CA . ILE A 1 93 ? -17.157 9.152 8.437 1.00 87.12 93 ILE A CA 1
ATOM 722 C C . ILE A 1 93 ? -17.561 8.109 7.389 1.00 87.12 93 ILE A C 1
ATOM 724 O O . ILE A 1 93 ? -16.690 7.494 6.775 1.00 87.12 93 ILE A O 1
ATOM 728 N N . ARG A 1 94 ? -18.865 7.958 7.115 1.00 87.88 94 ARG A N 1
ATOM 729 C CA . ARG A 1 94 ? -19.355 7.055 6.059 1.00 87.88 94 ARG A CA 1
ATOM 730 C C . ARG A 1 94 ? -18.768 7.402 4.696 1.00 87.88 94 ARG A C 1
ATOM 732 O O . ARG A 1 94 ? -18.341 6.508 3.979 1.00 87.88 94 ARG A O 1
ATOM 739 N N . HIS A 1 95 ? -18.713 8.689 4.352 1.00 91.62 95 HIS A N 1
ATOM 740 C CA . HIS A 1 95 ? -18.130 9.124 3.088 1.00 91.62 95 HIS A CA 1
ATOM 741 C C . HIS A 1 95 ? -16.662 8.707 2.962 1.00 91.62 95 HIS A C 1
ATOM 743 O O . HIS A 1 95 ? -16.287 8.149 1.936 1.00 91.62 95 HIS A O 1
ATOM 749 N N . GLU A 1 96 ? -15.834 8.949 3.981 1.00 92.38 96 GLU A N 1
ATOM 750 C CA . GLU A 1 96 ? -14.416 8.588 3.919 1.00 92.38 96 GLU A CA 1
ATOM 751 C C . GLU A 1 96 ? -14.230 7.057 3.885 1.00 92.38 96 GLU A C 1
ATOM 753 O O . GLU A 1 96 ? -13.385 6.594 3.126 1.00 92.38 96 GLU A O 1
ATOM 758 N N . TRP A 1 97 ? -15.054 6.257 4.578 1.00 91.31 97 TRP A N 1
ATOM 759 C CA . TRP A 1 97 ? -15.033 4.787 4.444 1.00 91.31 97 TRP A CA 1
ATOM 760 C C . TRP A 1 97 ? -15.383 4.309 3.034 1.00 91.31 97 TRP A C 1
ATOM 762 O O . TRP A 1 97 ? -14.636 3.520 2.457 1.00 91.31 97 TRP A O 1
ATOM 772 N N . THR A 1 98 ? -16.454 4.842 2.441 1.00 92.50 98 THR A N 1
ATOM 773 C CA . THR A 1 98 ? -16.808 4.557 1.042 1.00 92.50 98 THR A CA 1
ATOM 774 C C . THR A 1 98 ? -15.675 4.948 0.093 1.00 92.50 98 THR A C 1
ATOM 776 O O . THR A 1 98 ? -15.423 4.259 -0.889 1.00 92.50 98 THR A O 1
ATOM 779 N N . GLN A 1 99 ? -14.950 6.035 0.375 1.00 95.69 99 GLN A N 1
ATOM 780 C CA . GLN A 1 99 ? -13.774 6.394 -0.416 1.00 95.69 99 GLN A CA 1
ATOM 781 C C . GLN A 1 99 ? -12.660 5.350 -0.277 1.00 95.69 99 GLN A C 1
ATOM 783 O O . GLN A 1 99 ? -12.102 4.950 -1.295 1.00 95.69 99 GLN A O 1
ATOM 788 N N . VAL A 1 100 ? -12.342 4.879 0.938 1.00 95.31 100 VAL A N 1
ATOM 789 C CA . VAL A 1 100 ? -11.347 3.803 1.137 1.00 95.31 100 VAL A CA 1
ATOM 790 C C . VAL A 1 100 ? -11.709 2.581 0.288 1.00 95.31 100 VAL A C 1
ATOM 792 O O . VAL A 1 100 ? -10.872 2.088 -0.468 1.00 95.31 100 VAL A O 1
ATOM 795 N N . GLU A 1 101 ? -12.962 2.138 0.371 1.00 94.94 101 GLU A N 1
ATOM 796 C CA . GLU A 1 101 ? -13.490 1.012 -0.399 1.00 94.94 101 GLU A CA 1
ATOM 797 C C . GLU A 1 101 ? -13.341 1.223 -1.912 1.00 94.94 101 GLU A C 1
ATOM 799 O O . GLU A 1 101 ? -12.804 0.359 -2.607 1.00 94.94 101 GLU A O 1
ATOM 804 N N . GLN A 1 102 ? -13.786 2.372 -2.429 1.00 96.06 102 GLN A N 1
ATOM 805 C CA . GLN A 1 102 ? -13.724 2.692 -3.857 1.00 96.06 102 GLN A CA 1
ATOM 806 C C . GLN A 1 102 ? -12.286 2.670 -4.381 1.00 96.06 102 GLN A C 1
ATOM 808 O O . GLN A 1 102 ? -12.027 2.102 -5.442 1.00 96.06 102 GLN A O 1
ATOM 813 N N . TRP A 1 103 ? -11.339 3.242 -3.633 1.00 98.19 103 TRP A N 1
ATOM 814 C CA . TRP A 1 103 ? -9.926 3.245 -4.012 1.00 98.19 103 TRP A CA 1
ATOM 815 C C . TRP A 1 103 ? -9.316 1.840 -4.006 1.00 98.19 103 TRP A C 1
ATOM 817 O O . TRP A 1 103 ? -8.611 1.485 -4.951 1.00 98.19 103 TRP A O 1
ATOM 827 N N . LEU A 1 104 ? -9.634 1.006 -3.011 1.00 97.38 104 LEU A N 1
ATOM 828 C CA . LEU A 1 104 ? -9.216 -0.401 -3.010 1.00 97.38 104 LEU A CA 1
ATOM 829 C C . LEU A 1 104 ? -9.872 -1.196 -4.145 1.00 97.38 104 LEU A C 1
ATOM 831 O O . LEU A 1 104 ? -9.217 -2.031 -4.763 1.00 97.38 104 LEU A O 1
ATOM 835 N N . GLY A 1 105 ? -11.135 -0.907 -4.467 1.00 96.81 105 GLY A N 1
ATOM 836 C CA . GLY A 1 105 ? -11.847 -1.501 -5.596 1.00 96.81 105 GLY A CA 1
ATOM 837 C C . GLY A 1 105 ? -11.206 -1.159 -6.937 1.00 96.81 105 GLY A C 1
ATOM 838 O O . GLY A 1 105 ? -11.019 -2.047 -7.764 1.00 96.81 105 GLY A O 1
ATOM 839 N N . MET A 1 106 ? -10.793 0.096 -7.131 1.00 97.56 106 MET A N 1
ATOM 840 C CA . MET A 1 106 ? -10.040 0.506 -8.319 1.00 97.56 106 MET A CA 1
ATOM 841 C C . MET A 1 106 ? -8.668 -0.173 -8.384 1.00 97.56 106 MET A C 1
ATOM 843 O O . MET A 1 106 ? -8.298 -0.674 -9.442 1.00 97.56 106 MET A O 1
ATOM 847 N N . ALA A 1 107 ? -7.944 -0.277 -7.264 1.00 96.62 107 ALA A N 1
ATOM 848 C CA . ALA A 1 107 ? -6.671 -1.002 -7.211 1.00 96.62 107 ALA A CA 1
ATOM 849 C C . ALA A 1 107 ? -6.825 -2.493 -7.568 1.00 96.62 107 ALA A C 1
ATOM 851 O O . ALA A 1 107 ? -6.029 -3.026 -8.342 1.00 96.62 107 ALA A O 1
ATOM 852 N N . ALA A 1 108 ? -7.866 -3.146 -7.041 1.00 93.81 108 ALA A N 1
ATOM 853 C CA . ALA A 1 108 ? -8.179 -4.552 -7.295 1.00 93.81 108 ALA A CA 1
ATOM 854 C C . ALA A 1 108 ? -8.735 -4.817 -8.704 1.00 93.81 108 ALA A C 1
ATOM 856 O O . ALA A 1 108 ? -8.626 -5.931 -9.215 1.00 93.81 108 ALA A O 1
ATOM 857 N N . GLY A 1 109 ? -9.386 -3.820 -9.308 1.00 92.50 109 GLY A N 1
ATOM 858 C CA . GLY A 1 109 ? -9.958 -3.893 -10.651 1.00 92.50 109 GLY A CA 1
ATOM 859 C C . GLY A 1 109 ? -8.986 -3.498 -11.762 1.00 92.50 109 GLY A C 1
ATOM 860 O O . GLY A 1 109 ? -9.248 -3.800 -12.928 1.00 92.50 109 GLY A O 1
ATOM 861 N N . LEU A 1 110 ? -7.871 -2.841 -11.427 1.00 92.50 110 LEU A N 1
ATOM 862 C CA . LEU A 1 110 ? -6.874 -2.412 -12.399 1.00 92.50 110 LEU A CA 1
ATOM 863 C C . LEU A 1 110 ? -6.134 -3.620 -12.981 1.00 92.50 110 LEU A C 1
ATOM 865 O O . LEU A 1 110 ? -5.245 -4.196 -12.346 1.00 92.50 110 LEU A O 1
ATOM 869 N N . ARG A 1 111 ? -6.504 -3.974 -14.214 1.00 86.38 111 ARG A N 1
ATOM 870 C CA . ARG A 1 111 ? -5.866 -5.050 -14.978 1.00 86.38 111 ARG A CA 1
ATOM 871 C C . ARG A 1 111 ? -4.589 -4.577 -15.657 1.00 86.38 111 ARG A C 1
ATOM 873 O O . ARG A 1 111 ? -3.550 -5.194 -15.470 1.00 86.38 111 ARG A O 1
ATOM 88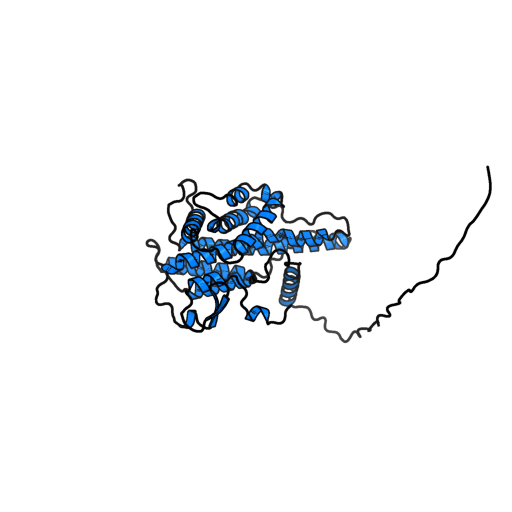0 N N . PHE A 1 112 ? -4.680 -3.500 -16.433 1.00 85.75 112 PHE A N 1
ATOM 881 C CA . PHE A 1 112 ? -3.590 -3.019 -17.273 1.00 85.75 112 PHE A CA 1
ATOM 882 C C . PHE A 1 112 ? -3.805 -1.547 -17.634 1.00 85.75 112 PHE A C 1
ATOM 884 O O . PHE A 1 112 ? -4.943 -1.123 -17.851 1.00 85.75 112 PHE A O 1
ATOM 891 N N . VAL A 1 113 ? -2.719 -0.784 -17.686 1.00 87.88 113 VAL A N 1
ATOM 892 C CA . VAL A 1 113 ? -2.657 0.573 -18.233 1.00 87.88 113 VAL A CA 1
ATOM 893 C C . VAL A 1 113 ? -1.875 0.487 -19.528 1.00 87.88 113 VAL A C 1
ATOM 895 O O . VAL A 1 113 ? -0.686 0.195 -19.494 1.00 87.88 113 VAL A O 1
ATOM 898 N N . ASP A 1 114 ? -2.551 0.740 -20.640 1.00 86.19 114 ASP A N 1
ATOM 899 C CA . ASP A 1 114 ? -1.945 0.704 -21.964 1.00 86.19 114 ASP A CA 1
ATOM 900 C C . ASP A 1 114 ? -1.295 2.053 -22.288 1.00 86.19 114 ASP A C 1
ATOM 902 O O . ASP A 1 114 ? -1.960 3.096 -22.272 1.00 86.19 114 ASP A O 1
ATOM 906 N N . ILE A 1 115 ? 0.015 2.035 -22.522 1.00 83.38 115 ILE A N 1
ATOM 907 C CA . ILE A 1 115 ? 0.806 3.188 -22.940 1.00 83.38 115 ILE A CA 1
ATOM 908 C C . ILE A 1 115 ? 1.471 2.854 -24.264 1.00 83.38 115 ILE A C 1
ATOM 910 O O . ILE A 1 115 ? 2.391 2.040 -24.341 1.00 83.38 115 ILE A O 1
ATOM 914 N N . GLU A 1 116 ? 1.039 3.576 -25.290 1.00 80.94 116 GLU A N 1
ATOM 915 C CA . GLU A 1 116 ? 1.610 3.515 -26.622 1.00 80.94 116 GLU A CA 1
ATOM 916 C C . GLU A 1 116 ? 2.340 4.828 -26.918 1.00 80.94 116 GLU A C 1
ATOM 918 O O . GLU A 1 116 ? 1.728 5.893 -27.060 1.00 80.94 116 GLU A O 1
ATOM 923 N N . PHE A 1 117 ? 3.667 4.768 -27.028 1.00 71.94 117 PHE A N 1
ATOM 924 C CA . PHE A 1 117 ? 4.428 5.870 -27.599 1.00 71.94 117 PHE A CA 1
ATOM 925 C C . PHE A 1 117 ? 4.271 5.832 -29.123 1.00 71.94 117 PHE A C 1
ATOM 927 O O . PHE A 1 117 ? 4.949 5.090 -29.832 1.00 71.94 117 PHE A O 1
ATOM 934 N N . LEU A 1 118 ? 3.341 6.640 -29.636 1.00 63.28 118 LEU A N 1
ATOM 935 C CA . LEU A 1 118 ? 3.193 6.891 -31.068 1.00 63.28 118 LEU A CA 1
ATOM 936 C C . LEU A 1 118 ? 4.399 7.680 -31.591 1.00 63.28 118 LEU A C 1
ATOM 938 O O . LEU A 1 118 ? 4.360 8.907 -31.639 1.00 63.28 118 LEU A O 1
ATOM 942 N N . ASP A 1 119 ? 5.437 6.982 -32.045 1.00 53.22 119 ASP A N 1
ATOM 943 C CA . ASP A 1 119 ? 6.352 7.523 -33.054 1.00 53.22 119 ASP A CA 1
ATOM 944 C C . ASP A 1 119 ? 6.980 6.391 -33.880 1.00 53.22 119 ASP A C 1
ATOM 946 O O . ASP A 1 119 ? 8.101 5.935 -33.669 1.00 53.22 119 ASP A O 1
ATOM 950 N N . GLY A 1 120 ? 6.181 5.838 -34.791 1.00 50.50 120 GLY A N 1
ATOM 951 C CA . GLY A 1 120 ? 6.568 4.636 -35.524 1.00 50.50 120 GLY A CA 1
ATOM 952 C C . GLY A 1 120 ? 5.794 4.401 -36.807 1.00 50.50 120 GLY A C 1
ATOM 953 O O . GLY A 1 120 ? 5.740 3.273 -37.280 1.00 50.50 120 GLY A O 1
ATOM 954 N N . ARG A 1 121 ? 5.233 5.441 -37.441 1.00 51.19 121 ARG A N 1
ATOM 955 C CA . ARG A 1 121 ? 4.777 5.269 -38.834 1.00 51.19 121 ARG A CA 1
ATOM 956 C C . ARG A 1 121 ? 5.930 4.958 -39.792 1.00 51.19 121 ARG A C 1
ATOM 958 O O . ARG A 1 121 ? 5.641 4.654 -40.934 1.00 51.19 121 ARG A O 1
ATOM 965 N N . ASP A 1 122 ? 7.183 4.998 -39.325 1.00 52.72 122 ASP A N 1
ATOM 966 C CA . ASP A 1 122 ? 8.390 4.644 -40.076 1.00 52.72 122 ASP A CA 1
ATOM 967 C C . ASP A 1 122 ? 9.175 3.446 -39.490 1.00 52.72 122 ASP A C 1
ATOM 969 O O . ASP A 1 122 ? 10.090 2.947 -40.148 1.00 52.72 122 ASP A O 1
ATOM 973 N N . SER A 1 123 ? 8.808 2.900 -38.317 1.00 52.34 123 SER A N 1
ATOM 974 C CA . SER A 1 123 ? 9.520 1.755 -37.705 1.00 52.34 123 SER A CA 1
ATOM 975 C C . SER A 1 123 ? 9.216 0.414 -38.384 1.00 52.34 123 SER A C 1
ATOM 977 O O . SER A 1 123 ? 10.053 -0.481 -38.366 1.00 52.34 123 SER A O 1
ATOM 979 N N . TRP A 1 124 ? 8.093 0.294 -39.099 1.00 53.84 124 TRP A N 1
ATOM 980 C CA . TRP A 1 124 ? 7.763 -0.853 -39.964 1.00 53.84 124 TRP A CA 1
ATOM 981 C C . TRP A 1 124 ? 8.815 -1.186 -41.042 1.00 53.84 124 TRP A C 1
ATOM 983 O O . TRP A 1 124 ? 8.815 -2.292 -41.581 1.00 53.84 124 TRP A O 1
ATOM 993 N N . LEU A 1 125 ? 9.726 -0.257 -41.358 1.00 56.75 125 LEU A N 1
ATOM 994 C CA . LEU A 1 125 ? 10.810 -0.473 -42.318 1.00 56.75 125 LEU A CA 1
ATOM 995 C C . LEU A 1 125 ? 11.996 -1.236 -41.699 1.00 56.75 125 LEU A C 1
ATOM 997 O O . LEU A 1 125 ? 12.839 -1.747 -42.436 1.00 56.75 125 LEU A O 1
ATOM 1001 N N . CYS A 1 126 ? 12.060 -1.342 -40.366 1.00 68.31 126 CYS A N 1
ATOM 1002 C CA . CYS A 1 126 ? 13.090 -2.067 -39.628 1.00 68.31 126 CYS A CA 1
ATOM 1003 C C . CYS A 1 126 ? 12.444 -2.887 -38.503 1.00 68.31 126 CYS A C 1
ATOM 1005 O O . CYS A 1 126 ? 12.105 -2.338 -37.458 1.00 68.31 126 CYS A O 1
ATOM 1007 N N . SER A 1 127 ? 12.319 -4.206 -38.686 1.00 67.50 127 SER A N 1
ATOM 1008 C CA . SER A 1 127 ? 11.688 -5.101 -37.697 1.00 67.50 127 SER A CA 1
ATOM 1009 C C . SER A 1 127 ? 12.261 -4.931 -36.286 1.00 67.50 127 SER A C 1
ATOM 1011 O O . SER A 1 127 ? 11.513 -4.892 -35.325 1.00 67.50 127 SER A O 1
ATOM 1013 N N . VAL A 1 128 ? 13.572 -4.699 -36.177 1.00 66.00 128 VAL A N 1
ATOM 1014 C CA . VAL A 1 128 ? 14.273 -4.498 -34.898 1.00 66.00 128 VAL A CA 1
ATOM 1015 C C . VAL A 1 128 ? 13.824 -3.223 -34.172 1.00 66.00 128 VAL A C 1
ATOM 1017 O O . VAL A 1 128 ? 13.728 -3.212 -32.949 1.00 66.00 128 VAL A O 1
ATOM 1020 N N . ALA A 1 129 ? 13.539 -2.141 -34.903 1.00 67.69 129 ALA A N 1
ATOM 1021 C CA . ALA A 1 129 ? 13.019 -0.911 -34.303 1.00 67.69 129 ALA A CA 1
ATOM 1022 C C . ALA A 1 129 ? 11.550 -1.068 -33.874 1.00 67.69 129 ALA A C 1
ATOM 1024 O O . ALA A 1 129 ? 11.139 -0.473 -32.881 1.00 67.69 129 ALA A O 1
ATOM 1025 N N . GLY A 1 130 ? 10.777 -1.882 -34.604 1.00 69.25 130 GLY A N 1
ATOM 1026 C CA . GLY A 1 130 ? 9.435 -2.305 -34.196 1.00 69.25 130 GLY A CA 1
ATOM 1027 C C . GLY A 1 130 ? 9.462 -3.081 -32.879 1.00 69.25 130 GLY A C 1
ATOM 1028 O O . GLY A 1 130 ? 8.843 -2.645 -31.914 1.00 69.25 130 GLY A O 1
ATOM 1029 N N . ASP A 1 131 ? 10.274 -4.140 -32.806 1.00 71.25 131 ASP A N 1
ATOM 1030 C CA . ASP A 1 131 ? 10.407 -4.990 -31.614 1.00 71.25 131 ASP A CA 1
ATOM 1031 C C . ASP A 1 131 ? 10.834 -4.183 -30.370 1.00 71.25 131 ASP A C 1
ATOM 1033 O O . ASP A 1 131 ? 10.333 -4.405 -29.267 1.00 71.25 131 ASP A O 1
ATOM 1037 N N . TYR A 1 132 ? 11.738 -3.208 -30.539 1.00 73.88 132 TYR A N 1
ATOM 1038 C CA . TYR A 1 132 ? 12.144 -2.305 -29.457 1.00 73.88 132 TYR A CA 1
ATOM 1039 C C . TYR A 1 132 ? 10.980 -1.452 -28.943 1.00 73.88 132 TYR A C 1
ATOM 1041 O O . TYR A 1 132 ? 10.782 -1.353 -27.732 1.00 73.88 132 TYR A O 1
ATOM 1049 N N . ASN A 1 133 ? 10.222 -0.826 -29.848 1.00 74.81 133 ASN A N 1
ATOM 1050 C CA . ASN A 1 133 ? 9.085 0.009 -29.468 1.00 74.81 133 ASN A CA 1
ATOM 1051 C C . ASN A 1 133 ? 8.015 -0.817 -28.749 1.00 74.81 133 ASN A C 1
ATOM 1053 O O . ASN A 1 133 ? 7.502 -0.373 -27.724 1.00 74.81 133 ASN A O 1
ATOM 1057 N N . ASP A 1 134 ? 7.736 -2.031 -29.225 1.00 77.19 134 ASP A N 1
ATOM 1058 C CA . ASP A 1 134 ? 6.783 -2.943 -28.591 1.00 77.19 134 ASP A CA 1
ATOM 1059 C C . ASP A 1 134 ? 7.243 -3.343 -27.180 1.00 77.19 134 ASP A C 1
ATOM 1061 O O . ASP A 1 134 ? 6.459 -3.303 -26.226 1.00 77.19 134 ASP A O 1
ATOM 1065 N N . ALA A 1 135 ? 8.533 -3.657 -27.011 1.00 75.50 135 ALA A N 1
ATOM 1066 C CA . ALA A 1 135 ? 9.117 -3.962 -25.707 1.00 75.50 135 ALA A CA 1
ATOM 1067 C C . ALA A 1 135 ? 9.085 -2.752 -24.759 1.00 75.50 135 ALA A C 1
ATOM 1069 O O . ALA A 1 135 ? 8.747 -2.894 -23.582 1.00 75.50 135 ALA A O 1
ATOM 1070 N N . HIS A 1 136 ? 9.396 -1.554 -25.259 1.00 76.88 136 HIS A N 1
ATOM 1071 C CA . HIS A 1 136 ? 9.362 -0.326 -24.471 1.00 76.88 136 HIS A CA 1
ATOM 1072 C C . HIS A 1 136 ? 7.936 0.042 -24.043 1.00 76.88 136 HIS A C 1
ATOM 1074 O O . HIS A 1 136 ? 7.706 0.303 -22.862 1.00 76.88 136 HIS A O 1
ATOM 1080 N N . ASN A 1 137 ? 6.970 -0.018 -24.962 1.00 80.75 137 ASN A N 1
ATOM 1081 C CA . ASN A 1 137 ? 5.550 0.185 -24.669 1.00 80.75 137 ASN A CA 1
ATOM 1082 C C . ASN A 1 137 ? 5.063 -0.823 -23.623 1.00 80.75 137 ASN A C 1
ATOM 1084 O O . ASN A 1 137 ? 4.439 -0.430 -22.637 1.00 80.75 137 ASN A O 1
ATOM 1088 N N . SER A 1 138 ? 5.411 -2.105 -23.776 1.00 79.44 138 SER A N 1
ATOM 1089 C CA . SER A 1 138 ? 5.057 -3.158 -22.812 1.00 79.44 138 SER A CA 1
ATOM 1090 C C . SER A 1 138 ? 5.616 -2.866 -21.417 1.00 79.44 138 SER A C 1
ATOM 1092 O O . SER A 1 138 ? 4.901 -2.962 -20.419 1.00 79.44 138 SER A O 1
ATOM 1094 N N . LEU A 1 139 ? 6.884 -2.458 -21.343 1.00 77.94 139 LEU A N 1
ATOM 1095 C CA . LEU A 1 139 ? 7.579 -2.146 -20.098 1.00 77.94 139 LEU A CA 1
ATOM 1096 C C . LEU A 1 139 ? 6.995 -0.917 -19.391 1.00 77.94 139 LEU A C 1
ATOM 1098 O O . LEU A 1 139 ? 6.726 -0.952 -18.188 1.00 77.94 139 LEU A O 1
ATOM 1102 N N . VAL A 1 140 ? 6.768 0.165 -20.132 1.00 82.00 140 VAL A N 1
ATOM 1103 C CA . VAL A 1 140 ? 6.194 1.396 -19.581 1.00 82.00 140 VAL A CA 1
ATOM 1104 C C . VAL A 1 140 ? 4.736 1.184 -19.174 1.00 82.00 140 VAL A C 1
ATOM 1106 O O . VAL A 1 140 ? 4.327 1.672 -18.123 1.00 82.00 140 VAL A O 1
ATOM 1109 N N . SER A 1 141 ? 3.977 0.390 -19.927 1.00 85.38 141 SER A N 1
ATOM 1110 C CA . SER A 1 141 ? 2.608 -0.009 -19.579 1.00 85.38 141 SER A CA 1
ATOM 1111 C C . SER A 1 141 ? 2.554 -0.834 -18.289 1.00 85.38 141 SER A C 1
ATOM 1113 O O . SER A 1 141 ? 1.764 -0.550 -17.385 1.00 85.38 141 SER A O 1
ATOM 1115 N N . ALA A 1 142 ? 3.445 -1.820 -18.146 1.00 82.06 142 ALA A N 1
ATOM 1116 C CA . ALA A 1 142 ? 3.593 -2.614 -16.926 1.00 82.06 142 ALA A CA 1
ATOM 1117 C C . ALA A 1 142 ? 3.934 -1.734 -15.713 1.00 82.06 142 ALA A C 1
ATOM 1119 O O . ALA A 1 142 ? 3.279 -1.796 -14.670 1.00 82.06 142 ALA A O 1
ATOM 1120 N N . TYR A 1 143 ? 4.923 -0.857 -15.869 1.00 84.81 143 TYR A N 1
ATOM 1121 C CA . TYR A 1 143 ? 5.318 0.088 -14.836 1.00 84.81 143 TYR A CA 1
ATOM 1122 C C . TYR A 1 143 ? 4.184 1.045 -14.450 1.00 84.81 143 TYR A C 1
ATOM 1124 O O . TYR A 1 143 ? 3.884 1.217 -13.267 1.00 84.81 143 TYR A O 1
ATOM 1132 N N . ALA A 1 144 ? 3.502 1.625 -15.437 1.00 88.75 144 ALA A N 1
ATOM 1133 C CA . ALA A 1 144 ? 2.371 2.511 -15.212 1.00 88.75 144 ALA A CA 1
ATOM 1134 C C . ALA A 1 144 ? 1.194 1.792 -14.554 1.00 88.75 144 ALA A C 1
ATOM 1136 O O . ALA A 1 144 ? 0.503 2.398 -13.736 1.00 88.75 144 ALA A O 1
ATOM 1137 N N . THR A 1 145 ? 0.979 0.512 -14.858 1.00 90.06 145 THR A N 1
ATOM 1138 C CA . THR A 1 145 ? -0.035 -0.312 -14.192 1.00 90.06 145 THR A CA 1
ATOM 1139 C C . THR A 1 145 ? 0.239 -0.385 -12.693 1.00 90.06 145 THR A C 1
ATOM 1141 O O . THR A 1 145 ? -0.631 -0.036 -11.891 1.00 90.06 145 THR A O 1
ATOM 1144 N N . GLU A 1 146 ? 1.460 -0.743 -12.295 1.00 89.94 146 GLU A N 1
ATOM 1145 C CA . GLU A 1 146 ? 1.811 -0.845 -10.875 1.00 89.94 146 GLU A CA 1
ATOM 1146 C C . GLU A 1 146 ? 1.884 0.519 -10.183 1.00 89.94 146 GLU A C 1
ATOM 1148 O O . GLU A 1 146 ? 1.468 0.645 -9.032 1.00 89.94 146 GLU A O 1
ATOM 1153 N N . GLN A 1 147 ? 2.314 1.573 -10.879 1.00 91.56 147 GLN A N 1
ATOM 1154 C CA . GLN A 1 147 ? 2.276 2.931 -10.334 1.00 91.56 147 GLN A CA 1
ATOM 1155 C C . GLN A 1 147 ? 0.848 3.440 -10.112 1.00 91.56 147 GLN A C 1
ATOM 1157 O O . GLN A 1 147 ? 0.551 4.026 -9.070 1.00 91.56 147 GLN A O 1
ATOM 1162 N N . ASN A 1 148 ? -0.073 3.193 -11.046 1.00 94.25 148 ASN A N 1
ATOM 1163 C CA . ASN A 1 148 ? -1.479 3.552 -10.851 1.00 94.25 148 ASN A CA 1
ATOM 1164 C C . ASN A 1 148 ? -2.095 2.753 -9.698 1.00 94.25 148 ASN A C 1
ATOM 1166 O O . ASN A 1 148 ? -2.810 3.324 -8.871 1.00 94.25 148 ASN A O 1
ATOM 1170 N N . ARG A 1 149 ? -1.759 1.461 -9.572 1.00 95.31 149 ARG A N 1
ATOM 1171 C CA . ARG A 1 149 ? -2.184 0.656 -8.422 1.00 95.31 149 ARG A CA 1
ATOM 1172 C C . ARG A 1 149 ? -1.646 1.231 -7.110 1.00 95.31 149 ARG A C 1
ATOM 1174 O O . ARG A 1 149 ? -2.423 1.384 -6.166 1.00 95.31 149 ARG A O 1
ATOM 1181 N N . LEU A 1 150 ? -0.371 1.624 -7.065 1.00 96.31 150 LEU A N 1
ATOM 1182 C CA . LEU A 1 150 ? 0.239 2.284 -5.909 1.00 96.31 150 LEU A CA 1
ATOM 1183 C C . LEU A 1 150 ? -0.520 3.560 -5.527 1.00 96.31 150 LEU A C 1
ATOM 1185 O O . LEU A 1 150 ? -0.825 3.762 -4.352 1.00 96.31 150 LEU A O 1
ATOM 1189 N N . LEU A 1 151 ? -0.860 4.406 -6.504 1.00 97.06 151 LEU A N 1
ATOM 1190 C CA . LEU A 1 151 ? -1.609 5.646 -6.282 1.00 97.06 151 LEU A CA 1
ATOM 1191 C C . LEU A 1 151 ? -3.021 5.392 -5.745 1.00 97.06 151 LEU A C 1
ATOM 1193 O O . LEU A 1 151 ? -3.468 6.108 -4.844 1.00 97.06 151 LEU A O 1
ATOM 1197 N N . TYR A 1 152 ? -3.716 4.369 -6.245 1.00 98.00 152 TYR A N 1
ATOM 1198 C CA . TYR A 1 152 ? -5.029 3.980 -5.731 1.00 98.00 152 TYR A CA 1
ATOM 1199 C C . TYR A 1 152 ? -4.948 3.451 -4.298 1.00 98.00 152 TYR A C 1
ATOM 1201 O O . TYR A 1 152 ? -5.666 3.942 -3.428 1.00 98.00 152 TYR A O 1
ATOM 1209 N N . VAL A 1 153 ? -4.027 2.529 -4.005 1.00 98.31 153 VAL A N 1
ATOM 1210 C CA . VAL A 1 153 ? -3.845 2.007 -2.640 1.00 98.31 153 VAL A CA 1
ATOM 1211 C C . VAL A 1 153 ? -3.416 3.114 -1.680 1.00 98.31 153 VAL A C 1
ATOM 1213 O O . VAL A 1 153 ? -3.910 3.199 -0.555 1.00 98.31 153 VAL A O 1
ATOM 1216 N N . TRP A 1 154 ? -2.540 4.012 -2.120 1.00 97.88 154 TRP A N 1
ATOM 1217 C CA . TRP A 1 154 ? -2.164 5.170 -1.329 1.00 97.88 154 TRP A CA 1
ATOM 1218 C C . TRP A 1 154 ? -3.361 6.096 -1.059 1.00 97.88 154 TRP A C 1
ATOM 1220 O O . TRP A 1 154 ? -3.535 6.565 0.067 1.00 97.88 154 TRP A O 1
ATOM 1230 N N . SER A 1 155 ? -4.209 6.335 -2.060 1.00 98.25 155 SER A N 1
ATOM 1231 C CA . SER A 1 155 ? -5.428 7.132 -1.891 1.00 98.25 155 SER A CA 1
ATOM 1232 C C . SER A 1 155 ? -6.362 6.488 -0.866 1.00 98.25 155 SER A C 1
ATOM 1234 O O . SER A 1 155 ? -6.881 7.188 0.000 1.00 98.25 155 SER A O 1
ATOM 1236 N N . ALA A 1 156 ? -6.502 5.159 -0.874 1.00 97.75 156 ALA A N 1
ATOM 1237 C CA . ALA A 1 156 ? -7.222 4.434 0.172 1.00 97.75 156 ALA A CA 1
ATOM 1238 C C . ALA A 1 156 ? -6.591 4.653 1.560 1.00 97.75 156 ALA A C 1
ATOM 1240 O O . ALA A 1 156 ? -7.299 4.971 2.518 1.00 97.75 156 ALA A O 1
ATOM 1241 N N . ALA A 1 157 ? -5.261 4.559 1.669 1.00 97.38 157 ALA A N 1
ATOM 1242 C CA . ALA A 1 157 ? -4.546 4.809 2.918 1.00 97.38 157 ALA A CA 1
ATOM 1243 C C . ALA A 1 157 ? -4.785 6.238 3.435 1.00 97.38 157 ALA A C 1
ATOM 1245 O O . ALA A 1 157 ? -5.120 6.410 4.601 1.00 97.38 157 ALA A O 1
ATOM 1246 N N . GLU A 1 158 ? -4.688 7.272 2.594 1.00 96.88 158 GLU A N 1
ATOM 1247 C CA . GLU A 1 158 ? -4.954 8.662 3.001 1.00 96.88 158 GLU A CA 1
ATOM 1248 C C . GLU A 1 158 ? -6.356 8.856 3.579 1.00 96.88 158 GLU A C 1
ATOM 1250 O O . GLU A 1 158 ? -6.522 9.576 4.568 1.00 96.88 158 GLU A O 1
ATOM 1255 N N . ARG A 1 159 ? -7.357 8.204 2.982 1.00 95.94 159 ARG A N 1
ATOM 1256 C CA . ARG A 1 159 ? -8.747 8.241 3.449 1.00 95.94 159 ARG A CA 1
ATOM 1257 C C . ARG A 1 159 ? -8.887 7.534 4.791 1.00 95.94 159 ARG A C 1
ATOM 1259 O O . ARG A 1 159 ? -9.428 8.119 5.728 1.00 95.94 159 ARG A O 1
ATOM 1266 N N . LEU A 1 160 ? -8.279 6.357 4.935 1.00 94.38 160 LEU A N 1
ATOM 1267 C CA . LEU A 1 160 ? -8.241 5.625 6.199 1.00 94.38 160 LEU A CA 1
ATOM 1268 C C . LEU A 1 160 ? -7.574 6.454 7.304 1.00 94.38 160 LEU A C 1
ATOM 1270 O O . LEU A 1 160 ? -8.115 6.597 8.394 1.00 94.38 160 LEU A O 1
ATOM 1274 N N . LEU A 1 161 ? -6.442 7.095 7.018 1.00 94.38 161 LEU A N 1
ATOM 1275 C CA . LEU A 1 161 ? -5.718 7.928 7.980 1.00 94.38 161 LEU A CA 1
ATOM 1276 C C . LEU A 1 161 ? -6.541 9.109 8.520 1.00 94.38 161 LEU A C 1
ATOM 1278 O O . LEU A 1 161 ? -6.273 9.590 9.624 1.00 94.38 161 LEU A O 1
ATOM 1282 N N . LYS A 1 162 ? -7.541 9.592 7.772 1.00 92.25 162 LYS A N 1
ATOM 1283 C CA . LYS A 1 162 ? -8.478 10.610 8.269 1.00 92.25 162 LYS A CA 1
ATOM 1284 C C . LYS A 1 162 ? -9.451 10.052 9.300 1.00 92.25 162 LYS A C 1
ATOM 1286 O O . LYS A 1 162 ? -9.841 10.803 10.190 1.00 92.25 162 LYS A O 1
ATOM 1291 N N . LEU A 1 163 ? -9.800 8.775 9.203 1.00 89.69 163 LEU A N 1
ATOM 1292 C CA . LEU A 1 163 ? -10.731 8.088 10.097 1.00 89.69 163 LEU A CA 1
ATOM 1293 C C . LEU A 1 163 ? -10.073 7.696 11.421 1.00 89.69 163 LEU A C 1
ATOM 1295 O O . LEU A 1 163 ? -10.706 7.752 12.470 1.00 89.69 163 LEU A O 1
ATOM 1299 N N . LEU A 1 164 ? -8.779 7.373 11.394 1.00 89.81 164 LEU A N 1
ATOM 1300 C CA . LEU A 1 164 ? -8.069 6.897 12.578 1.00 89.81 164 LEU A CA 1
ATOM 1301 C C . LEU A 1 164 ? -7.816 7.999 13.616 1.00 89.81 164 LEU A C 1
ATOM 1303 O O . LEU A 1 164 ? -7.579 9.176 13.296 1.00 89.81 164 LEU A O 1
ATOM 1307 N N . ILE A 1 165 ? -7.809 7.586 14.883 1.00 89.06 165 ILE A N 1
ATOM 1308 C CA . ILE A 1 165 ? -7.290 8.370 16.004 1.00 89.06 165 ILE A CA 1
ATOM 1309 C C . ILE A 1 165 ? -5.783 8.122 16.060 1.00 89.06 165 ILE A C 1
ATOM 1311 O O . ILE A 1 165 ? -5.330 7.007 16.300 1.00 89.06 165 ILE A O 1
ATOM 1315 N N . LEU A 1 166 ? -5.000 9.164 15.787 1.00 92.25 166 LEU A N 1
ATOM 1316 C CA . LEU A 1 166 ? -3.549 9.066 15.660 1.00 92.25 166 LEU A CA 1
ATOM 1317 C C . LEU A 1 166 ? -2.859 9.725 16.867 1.00 92.25 166 LEU A C 1
ATOM 1319 O O . LEU A 1 166 ? -3.349 10.746 17.350 1.00 92.25 166 LEU A O 1
ATOM 1323 N N . PRO A 1 167 ? -1.724 9.194 17.350 1.00 92.88 167 PRO A N 1
ATOM 1324 C CA . PRO A 1 167 ? -1.004 9.762 18.486 1.00 92.88 167 PRO A CA 1
ATOM 1325 C C . PRO A 1 167 ? -0.305 11.084 18.123 1.00 92.88 167 PRO A C 1
ATOM 1327 O O . PRO A 1 167 ? 0.056 11.327 16.969 1.00 92.88 167 PRO A O 1
ATOM 1330 N N . ASP A 1 168 ? -0.066 11.933 19.125 1.00 92.00 168 ASP A N 1
ATOM 1331 C CA . ASP A 1 168 ? 0.599 13.243 18.971 1.00 92.00 168 ASP A CA 1
ATOM 1332 C C . ASP A 1 168 ? 2.086 13.244 19.355 1.00 92.00 168 ASP A C 1
ATOM 1334 O O . ASP A 1 168 ? 2.731 14.290 19.413 1.00 92.00 168 ASP A O 1
ATOM 1338 N N . ASN A 1 169 ? 2.668 12.061 19.552 1.00 90.25 169 ASN A N 1
ATOM 1339 C CA . ASN A 1 169 ? 4.059 11.869 19.970 1.00 90.25 169 ASN A CA 1
ATOM 1340 C C . ASN A 1 169 ? 5.104 12.046 18.848 1.00 90.25 169 ASN A C 1
ATOM 1342 O O . ASN A 1 169 ? 6.296 11.832 19.069 1.00 90.25 169 ASN A O 1
ATOM 1346 N N . VAL A 1 170 ? 4.681 12.441 17.645 1.00 93.56 170 VAL A N 1
ATOM 1347 C CA . VAL A 1 170 ? 5.588 12.796 16.546 1.00 93.56 170 VAL A CA 1
ATOM 1348 C C . VAL A 1 170 ? 6.040 14.255 16.710 1.00 93.56 170 VAL A C 1
ATOM 1350 O O . VAL A 1 170 ? 5.183 15.121 16.921 1.00 93.56 170 VAL A O 1
ATOM 1353 N N . PRO A 1 171 ? 7.348 14.567 16.568 1.00 93.81 171 PRO A N 1
ATOM 1354 C CA . PRO A 1 171 ? 7.847 15.938 16.664 1.00 93.81 171 PRO A CA 1
ATOM 1355 C C . PRO A 1 171 ? 7.146 16.885 15.682 1.00 93.81 171 PRO A C 1
ATOM 1357 O O . PRO A 1 171 ? 6.933 16.515 14.527 1.00 93.81 171 PRO A O 1
ATOM 1360 N N . ASP A 1 172 ? 6.874 18.123 16.106 1.00 92.69 172 ASP A N 1
ATOM 1361 C CA . ASP A 1 172 ? 6.071 19.106 15.355 1.00 92.69 172 ASP A CA 1
ATOM 1362 C C . ASP A 1 172 ? 6.510 19.272 13.893 1.00 92.69 172 ASP A C 1
ATOM 1364 O O . ASP A 1 172 ? 5.682 19.261 12.986 1.00 92.69 172 ASP A O 1
ATOM 1368 N N . LYS A 1 173 ? 7.826 19.328 13.640 1.00 93.31 173 LYS A N 1
ATOM 1369 C CA . LYS A 1 173 ? 8.406 19.459 12.289 1.00 93.31 173 LYS A CA 1
ATOM 1370 C C . LYS A 1 173 ? 8.001 18.329 11.329 1.00 93.31 173 LYS A C 1
ATOM 1372 O O . LYS A 1 173 ? 8.027 18.516 10.116 1.00 93.31 173 LYS A O 1
ATOM 1377 N N . PHE A 1 174 ? 7.671 17.154 11.857 1.00 90.31 174 PHE A N 1
ATOM 1378 C CA . PHE A 1 174 ? 7.303 15.964 11.091 1.00 90.31 174 PHE A CA 1
ATOM 1379 C C . PHE A 1 174 ? 5.838 15.565 11.307 1.00 90.31 174 PHE A C 1
ATOM 1381 O O . PHE A 1 174 ? 5.429 14.492 10.861 1.00 90.31 174 PHE A O 1
ATOM 1388 N N . ARG A 1 175 ? 5.039 16.395 11.988 1.00 91.50 175 ARG A N 1
ATOM 1389 C CA . ARG A 1 175 ? 3.664 16.062 12.357 1.00 91.50 175 ARG A CA 1
ATOM 1390 C C . ARG A 1 175 ? 2.753 16.102 11.130 1.00 91.50 175 ARG A C 1
ATOM 1392 O O . ARG A 1 175 ? 2.267 17.146 10.714 1.00 91.50 175 ARG A O 1
ATOM 1399 N N . ASN A 1 176 ? 2.504 14.929 10.567 1.00 93.69 176 ASN A N 1
ATOM 1400 C CA . ASN A 1 176 ? 1.494 14.683 9.544 1.00 93.69 176 ASN A CA 1
ATOM 1401 C C . ASN A 1 176 ? 0.837 13.317 9.800 1.00 93.69 176 ASN A C 1
ATOM 1403 O O . ASN A 1 176 ? 1.319 12.537 10.625 1.00 93.69 176 ASN A O 1
ATOM 1407 N N . ASN A 1 177 ? -0.278 13.032 9.126 1.00 94.25 177 ASN A N 1
ATOM 1408 C CA . ASN A 1 177 ? -1.074 11.843 9.435 1.00 94.25 177 ASN A CA 1
ATOM 1409 C C . ASN A 1 177 ? -0.308 10.536 9.203 1.00 94.25 177 ASN A C 1
ATOM 1411 O O . ASN A 1 177 ? -0.375 9.651 10.048 1.00 94.25 177 ASN A O 1
ATOM 1415 N N . TYR A 1 178 ? 0.468 10.418 8.123 1.00 94.00 178 TYR A N 1
ATOM 1416 C CA . TYR A 1 178 ? 1.186 9.171 7.856 1.00 94.00 178 TYR A CA 1
ATOM 1417 C C . TYR A 1 178 ? 2.319 8.932 8.870 1.00 94.00 178 TYR A C 1
ATOM 1419 O O . TYR A 1 178 ? 2.472 7.812 9.340 1.00 94.00 178 TYR A O 1
ATOM 1427 N N . ASN A 1 179 ? 3.057 9.965 9.299 1.00 95.75 179 ASN A N 1
ATOM 1428 C CA . ASN A 1 179 ? 4.080 9.818 10.342 1.00 95.75 179 ASN A CA 1
ATOM 1429 C C . ASN A 1 179 ? 3.459 9.465 11.700 1.00 95.75 179 ASN A C 1
ATOM 1431 O O . ASN A 1 179 ? 4.000 8.636 12.431 1.00 95.75 179 ASN A O 1
ATOM 1435 N N . ARG A 1 180 ? 2.313 10.069 12.044 1.00 96.75 180 ARG A N 1
ATOM 1436 C CA . ARG A 1 180 ? 1.577 9.725 13.272 1.00 96.75 180 ARG A CA 1
ATOM 1437 C C . ARG A 1 180 ? 1.043 8.294 13.218 1.00 96.75 180 ARG A C 1
ATOM 1439 O O . ARG A 1 180 ? 1.091 7.599 14.225 1.00 96.75 180 ARG A O 1
ATOM 1446 N N . ALA A 1 181 ? 0.620 7.822 1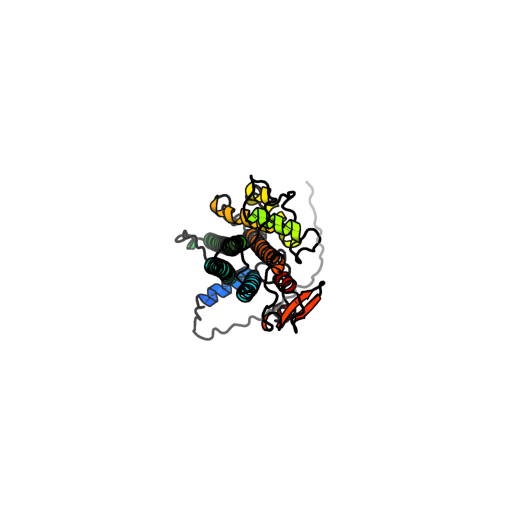2.050 1.00 96.69 181 ALA A N 1
ATOM 1447 C CA . ALA A 1 181 ? 0.230 6.432 11.843 1.00 96.69 181 ALA A CA 1
ATOM 1448 C C . ALA A 1 181 ? 1.413 5.457 11.909 1.00 96.69 181 ALA A C 1
ATOM 1450 O O . ALA A 1 181 ? 1.298 4.424 12.556 1.00 96.69 181 ALA A O 1
ATOM 1451 N N . SER A 1 182 ? 2.582 5.800 11.360 1.00 96.69 182 SER A N 1
ATOM 1452 C CA . SER A 1 182 ? 3.812 5.022 11.581 1.00 96.69 182 SER A CA 1
ATOM 1453 C C . SER A 1 182 ? 4.164 4.921 13.071 1.00 96.69 182 SER A C 1
ATOM 1455 O O . SER A 1 182 ? 4.624 3.873 13.528 1.00 96.69 182 SER A O 1
ATOM 1457 N N . SER A 1 183 ? 3.920 5.990 13.837 1.00 96.56 183 SER A N 1
ATOM 1458 C CA . SER A 1 183 ? 4.096 5.996 15.293 1.00 96.56 183 SER A CA 1
ATOM 1459 C C . SER A 1 183 ? 3.062 5.140 16.018 1.00 96.56 183 SER A C 1
ATOM 1461 O O . SER A 1 183 ? 3.421 4.426 16.953 1.00 96.56 183 SER A O 1
ATOM 1463 N N . LEU A 1 184 ? 1.801 5.161 15.573 1.00 95.75 184 LEU A N 1
ATOM 1464 C CA . LEU A 1 184 ? 0.755 4.265 16.067 1.00 95.75 184 LEU A CA 1
ATOM 1465 C C . LEU A 1 184 ? 1.159 2.799 15.862 1.00 95.75 184 LEU A C 1
ATOM 1467 O O . LEU A 1 184 ? 1.196 2.045 16.826 1.00 95.75 184 LEU A O 1
ATOM 1471 N N . LEU A 1 185 ? 1.552 2.422 14.642 1.00 96.31 185 LEU A N 1
ATOM 1472 C CA . LEU A 1 185 ? 2.011 1.063 14.335 1.00 96.31 185 LEU A CA 1
ATOM 1473 C C . LEU A 1 185 ? 3.238 0.676 15.167 1.00 96.31 185 LEU A C 1
ATOM 1475 O O . LEU A 1 185 ? 3.306 -0.431 15.686 1.00 96.31 185 LEU A O 1
ATOM 1479 N N . THR A 1 186 ? 4.187 1.596 15.349 1.00 95.62 186 THR A N 1
ATOM 1480 C CA . THR A 1 186 ? 5.368 1.355 16.193 1.00 95.62 186 THR A CA 1
ATOM 1481 C C . THR A 1 186 ? 4.981 1.022 17.637 1.00 95.62 186 THR A C 1
ATOM 1483 O O . THR A 1 186 ? 5.580 0.130 18.223 1.00 95.62 186 THR A O 1
ATOM 1486 N N . GLN A 1 187 ? 3.982 1.707 18.201 1.00 94.88 187 GLN A N 1
ATOM 1487 C CA . GLN A 1 187 ? 3.494 1.446 19.561 1.00 94.88 187 GLN A CA 1
ATOM 1488 C C . GLN A 1 187 ? 2.700 0.137 19.643 1.00 94.88 187 GLN A C 1
ATOM 1490 O O . GLN A 1 187 ? 2.899 -0.650 20.562 1.00 94.88 187 GLN A O 1
ATOM 1495 N N . SER A 1 188 ? 1.815 -0.121 18.677 1.00 93.75 188 SER A N 1
ATOM 1496 C CA . SER A 1 188 ? 0.956 -1.313 18.682 1.00 93.75 188 SER A CA 1
ATOM 1497 C C . SER A 1 188 ? 1.710 -2.619 18.442 1.00 93.75 188 SER A C 1
ATOM 1499 O O . SER A 1 188 ? 1.260 -3.665 18.896 1.00 93.75 188 SER A O 1
ATOM 1501 N N . TYR A 1 189 ? 2.843 -2.559 17.743 1.00 94.75 189 TYR A N 1
ATOM 1502 C CA . TYR A 1 189 ? 3.686 -3.712 17.422 1.00 94.75 189 TYR A CA 1
ATOM 1503 C C . TYR A 1 189 ? 5.039 -3.655 18.147 1.00 94.75 189 TYR A C 1
ATOM 1505 O O . TYR A 1 189 ? 6.024 -4.210 17.674 1.00 94.75 189 TYR A O 1
ATOM 1513 N N . GLU A 1 190 ? 5.116 -2.977 19.299 1.00 92.31 190 GLU A N 1
ATOM 1514 C CA . GLU A 1 190 ? 6.336 -2.998 20.120 1.00 92.31 190 GLU A CA 1
ATOM 1515 C C . GLU A 1 190 ? 6.571 -4.375 20.760 1.00 92.31 190 GLU A C 1
ATOM 1517 O O . GLU A 1 190 ? 7.713 -4.813 20.875 1.00 92.31 190 GLU A O 1
ATOM 1522 N N . LEU A 1 191 ? 5.489 -5.056 21.151 1.00 90.31 191 LEU A N 1
ATOM 1523 C CA . LEU A 1 191 ? 5.512 -6.380 21.788 1.00 90.31 191 LEU A CA 1
ATOM 1524 C C . LEU A 1 191 ? 4.754 -7.450 20.989 1.00 90.31 191 LEU A C 1
ATOM 1526 O O . LEU A 1 191 ? 4.648 -8.585 21.446 1.00 90.31 191 LEU A O 1
ATOM 1530 N N . ALA A 1 192 ? 4.188 -7.084 19.839 1.00 89.56 192 ALA A N 1
ATOM 1531 C CA . ALA A 1 192 ? 3.419 -7.984 18.991 1.00 89.56 192 ALA A CA 1
ATOM 1532 C C . ALA A 1 192 ? 4.183 -8.286 17.703 1.00 89.56 192 ALA A C 1
ATOM 1534 O O . ALA A 1 192 ? 4.871 -7.417 17.164 1.00 89.56 192 ALA A O 1
ATOM 1535 N N . ASP A 1 193 ? 4.002 -9.498 17.189 1.00 91.12 193 ASP A N 1
ATOM 1536 C CA . ASP A 1 193 ? 4.606 -9.903 15.928 1.00 91.12 193 ASP A CA 1
ATOM 1537 C C . ASP A 1 193 ? 4.015 -9.125 14.749 1.00 91.12 193 ASP A C 1
ATOM 1539 O O . ASP A 1 193 ? 2.820 -8.810 14.693 1.00 91.12 193 ASP A O 1
ATOM 1543 N N . LEU A 1 194 ? 4.883 -8.814 13.789 1.00 93.88 194 LEU A N 1
ATOM 1544 C CA . LEU A 1 194 ? 4.486 -8.259 12.501 1.00 93.88 194 LEU A CA 1
ATOM 1545 C C . LEU A 1 194 ? 3.737 -9.317 11.676 1.00 93.88 194 LEU A C 1
ATOM 1547 O O . LEU A 1 194 ? 3.999 -10.510 11.848 1.00 93.88 194 LEU A O 1
ATOM 1551 N N . PRO A 1 195 ? 2.855 -8.907 10.742 1.00 91.94 195 PRO A N 1
ATOM 1552 C CA . PRO A 1 195 ? 2.266 -9.842 9.789 1.00 91.94 195 PRO A CA 1
ATOM 1553 C C . PRO A 1 195 ? 3.341 -10.666 9.069 1.00 91.94 195 PRO A C 1
ATOM 1555 O O . PRO A 1 195 ? 4.426 -10.148 8.768 1.00 91.94 195 PRO A O 1
ATOM 1558 N N . GLU A 1 196 ? 3.023 -11.928 8.761 1.00 90.44 196 GLU A N 1
ATOM 1559 C CA . GLU A 1 196 ? 3.897 -12.793 7.965 1.00 90.44 196 GLU A CA 1
ATOM 1560 C C . GLU A 1 196 ? 4.344 -12.060 6.681 1.00 90.44 196 GLU A C 1
ATOM 1562 O O . GLU A 1 196 ? 3.634 -11.233 6.113 1.00 90.44 196 GLU A O 1
ATOM 1567 N N . HIS A 1 197 ? 5.585 -12.293 6.251 1.00 90.19 197 HIS A N 1
ATOM 1568 C CA . HIS A 1 197 ? 6.193 -11.657 5.072 1.00 90.19 197 HIS A CA 1
ATOM 1569 C C . HIS A 1 197 ? 6.341 -10.122 5.082 1.00 90.19 197 HIS A C 1
ATOM 1571 O O . HIS A 1 197 ? 6.962 -9.599 4.157 1.00 90.19 197 HIS A O 1
ATOM 1577 N N . TYR A 1 198 ? 5.894 -9.387 6.109 1.00 94.19 198 TYR A N 1
ATOM 1578 C CA . TYR A 1 198 ? 6.064 -7.926 6.163 1.00 94.19 198 TYR A CA 1
ATOM 1579 C C . TYR A 1 198 ? 7.536 -7.511 6.011 1.00 94.19 198 TYR A C 1
ATOM 1581 O O . TYR A 1 198 ? 7.875 -6.662 5.183 1.00 94.19 198 TYR A O 1
ATOM 1589 N N . MET A 1 199 ? 8.430 -8.147 6.776 1.00 93.38 199 MET A N 1
ATOM 1590 C CA . MET A 1 199 ? 9.864 -7.848 6.715 1.00 93.38 199 MET A CA 1
ATOM 1591 C C . MET A 1 199 ? 10.503 -8.298 5.400 1.00 93.38 199 MET A C 1
ATOM 1593 O O . MET A 1 199 ? 11.352 -7.583 4.882 1.00 93.38 199 MET A O 1
ATOM 1597 N N . CYS A 1 200 ? 10.043 -9.406 4.814 1.00 89.94 200 CYS A N 1
ATOM 1598 C CA . CYS A 1 200 ? 10.510 -9.871 3.506 1.00 89.94 200 CYS A CA 1
ATOM 1599 C C . CYS A 1 200 ? 10.193 -8.844 2.405 1.00 89.94 200 CYS A C 1
ATOM 1601 O O . CYS A 1 200 ? 11.082 -8.463 1.647 1.00 89.94 200 CYS A O 1
ATOM 1603 N N . VAL A 1 201 ? 8.963 -8.311 2.377 1.00 91.69 201 VAL A N 1
ATOM 1604 C CA . VAL A 1 201 ? 8.566 -7.243 1.439 1.00 91.69 201 VAL A CA 1
ATOM 1605 C C . VAL A 1 201 ? 9.423 -5.993 1.637 1.00 91.69 201 VAL A C 1
ATOM 1607 O O . VAL A 1 201 ? 9.898 -5.407 0.665 1.00 91.69 201 VAL A O 1
ATOM 1610 N N . TYR A 1 202 ? 9.651 -5.589 2.891 1.00 93.19 202 TYR A N 1
ATOM 1611 C CA . TYR A 1 202 ? 10.521 -4.455 3.209 1.00 93.19 202 TYR A CA 1
ATOM 1612 C C . TYR A 1 202 ? 11.960 -4.670 2.723 1.00 93.19 202 TYR A C 1
ATOM 1614 O O . TYR A 1 202 ? 12.534 -3.773 2.105 1.00 93.19 202 TYR A O 1
ATOM 1622 N N . GLU A 1 203 ? 12.542 -5.840 2.972 1.00 90.19 203 GLU A N 1
ATOM 1623 C CA . GLU A 1 203 ? 13.914 -6.170 2.583 1.00 90.19 203 GLU A CA 1
ATOM 1624 C C . GLU A 1 203 ? 14.082 -6.218 1.063 1.00 90.19 203 GLU A C 1
ATOM 1626 O O . GLU A 1 203 ? 15.013 -5.602 0.542 1.00 90.19 203 GLU A O 1
ATOM 1631 N N . HIS A 1 204 ? 13.156 -6.857 0.342 1.00 87.81 204 HIS A N 1
ATOM 1632 C CA . HIS A 1 204 ? 13.156 -6.871 -1.124 1.00 87.81 204 HIS A CA 1
ATOM 1633 C C . HIS A 1 204 ? 13.038 -5.456 -1.694 1.00 87.81 204 HIS A C 1
ATOM 1635 O O . HIS A 1 204 ? 13.786 -5.078 -2.596 1.00 87.81 204 HIS A O 1
ATOM 1641 N N . LEU A 1 205 ? 12.151 -4.630 -1.131 1.00 88.62 205 LEU A N 1
ATOM 1642 C CA . LEU A 1 205 ? 12.009 -3.245 -1.567 1.00 88.62 205 LEU A CA 1
ATOM 1643 C C . LEU A 1 205 ? 13.288 -2.439 -1.309 1.00 88.62 205 LEU A C 1
ATOM 1645 O O . LEU A 1 205 ? 13.720 -1.686 -2.178 1.00 88.62 205 LEU A O 1
ATOM 1649 N N . CYS A 1 206 ? 13.939 -2.630 -0.159 1.00 88.44 206 CYS A N 1
ATOM 1650 C CA . CYS A 1 206 ? 15.231 -2.004 0.123 1.00 88.44 206 CYS A CA 1
ATOM 1651 C C . CYS A 1 206 ? 16.296 -2.406 -0.899 1.00 88.44 206 CYS A C 1
ATOM 1653 O O . CYS A 1 206 ? 17.038 -1.542 -1.359 1.00 88.44 206 CYS A O 1
ATOM 1655 N N . GLN A 1 207 ? 16.367 -3.690 -1.261 1.00 85.62 207 GLN A N 1
ATOM 1656 C CA . GLN A 1 207 ? 17.312 -4.178 -2.266 1.00 85.62 207 GLN A CA 1
ATOM 1657 C C . GLN A 1 207 ? 17.058 -3.522 -3.626 1.00 85.62 207 GLN A C 1
ATOM 1659 O O . GLN A 1 207 ? 17.999 -3.038 -4.248 1.00 85.62 207 GLN A O 1
ATOM 1664 N N . HIS A 1 208 ? 15.796 -3.417 -4.052 1.00 84.19 208 HIS A N 1
ATOM 1665 C CA . HIS A 1 208 ? 15.443 -2.709 -5.283 1.00 84.19 208 HIS A CA 1
ATOM 1666 C C . HIS A 1 208 ? 15.870 -1.237 -5.251 1.00 84.19 208 HIS A C 1
ATOM 1668 O O . HIS A 1 208 ? 16.509 -0.770 -6.187 1.00 84.19 208 HIS A O 1
ATOM 1674 N N . VAL A 1 209 ? 15.600 -0.522 -4.156 1.00 84.38 209 VAL A N 1
ATOM 1675 C CA . VAL A 1 209 ? 16.002 0.889 -4.018 1.00 84.38 209 VAL A CA 1
ATOM 1676 C C . VAL A 1 209 ? 17.523 1.063 -3.972 1.00 84.38 209 VAL A C 1
ATOM 1678 O O . VAL A 1 209 ? 18.035 2.073 -4.438 1.00 84.38 209 VAL A O 1
ATOM 1681 N N . GLN A 1 210 ? 18.262 0.108 -3.405 1.00 83.31 210 GLN A N 1
ATOM 1682 C CA . GLN A 1 210 ? 19.726 0.166 -3.328 1.00 83.31 210 GLN A CA 1
ATOM 1683 C C . GLN A 1 210 ? 20.409 -0.164 -4.657 1.00 83.31 210 GLN A C 1
ATOM 1685 O O . GLN A 1 210 ? 21.482 0.373 -4.926 1.00 83.31 210 GLN A O 1
ATOM 1690 N N . ASN A 1 211 ? 19.803 -1.042 -5.456 1.00 80.12 211 ASN A N 1
ATOM 1691 C CA . ASN A 1 211 ? 20.356 -1.501 -6.728 1.00 80.12 211 ASN A CA 1
ATOM 1692 C C . ASN A 1 211 ? 19.967 -0.601 -7.912 1.00 80.12 211 ASN A C 1
ATOM 1694 O O . ASN A 1 211 ? 20.607 -0.673 -8.958 1.00 80.12 211 ASN A O 1
ATOM 1698 N N .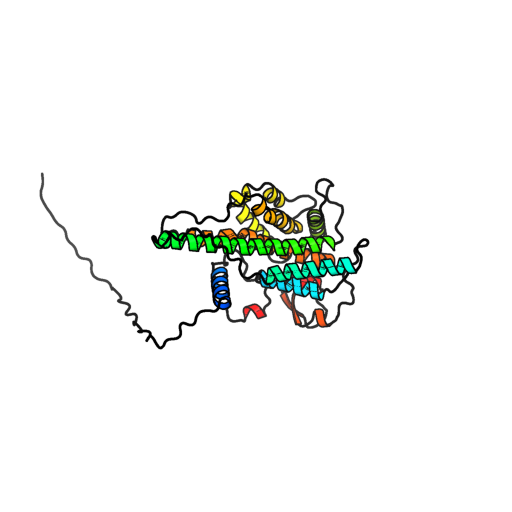 ASP A 1 212 ? 18.955 0.251 -7.752 1.00 78.25 212 ASP A N 1
ATOM 1699 C CA . ASP A 1 212 ? 18.535 1.235 -8.747 1.00 78.25 212 ASP A CA 1
ATOM 1700 C C . ASP A 1 212 ? 19.107 2.624 -8.413 1.00 78.25 212 ASP A C 1
ATOM 1702 O O . ASP A 1 212 ? 18.771 3.235 -7.396 1.00 78.25 212 ASP A O 1
ATOM 1706 N N . ALA A 1 213 ? 19.978 3.142 -9.282 1.00 81.00 213 ALA A N 1
ATOM 1707 C CA . ALA A 1 213 ? 20.646 4.424 -9.069 1.00 81.00 213 ALA A CA 1
ATOM 1708 C C . ALA A 1 213 ? 19.678 5.622 -9.052 1.00 81.00 213 ALA A C 1
ATOM 1710 O O . ALA A 1 213 ? 19.909 6.581 -8.307 1.00 81.00 213 ALA A O 1
ATOM 1711 N N . ALA A 1 214 ? 18.598 5.579 -9.840 1.00 80.00 214 ALA A N 1
ATOM 1712 C CA . ALA A 1 214 ? 17.600 6.643 -9.872 1.00 80.00 214 ALA A CA 1
ATOM 1713 C C . ALA A 1 214 ? 16.829 6.675 -8.547 1.00 80.00 214 ALA A C 1
ATOM 1715 O O . ALA A 1 214 ? 16.764 7.723 -7.900 1.00 80.00 214 ALA A O 1
ATOM 1716 N N . LEU A 1 215 ? 16.359 5.517 -8.071 1.00 83.00 215 LEU A N 1
ATOM 1717 C CA . LEU A 1 215 ? 15.678 5.403 -6.777 1.00 83.00 215 LEU A CA 1
ATOM 1718 C C . LEU A 1 215 ? 16.604 5.737 -5.600 1.00 83.00 215 LEU A C 1
ATOM 1720 O O . LEU A 1 215 ? 16.193 6.425 -4.665 1.00 83.00 215 LEU A O 1
ATOM 1724 N N . GLN A 1 216 ? 17.864 5.302 -5.636 1.00 84.94 216 GLN A N 1
ATOM 1725 C CA . GLN A 1 216 ? 18.838 5.601 -4.587 1.00 84.94 216 GLN A CA 1
ATOM 1726 C C . GLN A 1 216 ? 19.104 7.109 -4.461 1.00 84.94 216 GLN A C 1
ATOM 1728 O O . GLN A 1 216 ? 19.295 7.623 -3.354 1.00 84.94 216 GLN A O 1
ATOM 1733 N N . SER A 1 217 ? 19.097 7.834 -5.583 1.00 85.44 217 SER A N 1
ATOM 1734 C CA . SER A 1 217 ? 19.318 9.282 -5.603 1.00 85.44 217 SER A CA 1
ATOM 1735 C C . SER A 1 217 ? 18.180 10.082 -4.944 1.00 85.44 217 SER A C 1
ATOM 1737 O O . SER A 1 217 ? 18.391 11.220 -4.501 1.00 85.44 217 SER A O 1
ATOM 1739 N N . GLU A 1 218 ? 17.007 9.463 -4.757 1.00 89.25 218 GLU A N 1
ATOM 1740 C CA . GLU A 1 218 ? 15.848 10.102 -4.148 1.00 89.25 218 GLU A CA 1
ATOM 1741 C C . GLU A 1 218 ? 15.996 10.298 -2.645 1.00 89.25 218 GLU A C 1
ATOM 1743 O O . GLU A 1 218 ? 15.808 9.406 -1.811 1.00 89.25 218 GLU A O 1
ATOM 1748 N N . LYS A 1 219 ? 16.267 11.550 -2.266 1.00 89.69 219 LYS A N 1
ATOM 1749 C CA . LYS A 1 219 ? 16.459 11.942 -0.864 1.00 89.69 219 LYS A CA 1
ATOM 1750 C C . LYS A 1 219 ? 15.222 11.697 -0.004 1.00 89.69 219 LYS A C 1
ATOM 1752 O O . LYS A 1 219 ? 15.369 11.544 1.209 1.00 89.69 219 LYS A O 1
ATOM 1757 N N . SER A 1 220 ? 14.018 11.802 -0.566 1.00 89.94 220 SER A N 1
ATOM 1758 C CA . SER A 1 220 ? 12.757 11.553 0.149 1.00 89.94 220 SER A CA 1
ATOM 1759 C C . SER A 1 220 ? 12.629 10.066 0.490 1.00 89.94 220 SER A C 1
ATOM 1761 O O . SER A 1 220 ? 12.458 9.725 1.660 1.00 89.94 220 SER A O 1
ATOM 1763 N N . LEU A 1 221 ? 12.832 9.204 -0.507 1.00 90.88 221 LEU A N 1
ATOM 1764 C CA . LEU A 1 221 ? 12.801 7.752 -0.394 1.00 90.88 221 LEU A CA 1
ATOM 1765 C C . LEU A 1 221 ? 13.883 7.231 0.554 1.00 90.88 221 LEU A C 1
ATOM 1767 O O . LEU A 1 221 ? 13.570 6.537 1.518 1.00 90.88 221 LEU A O 1
ATOM 1771 N N . SER A 1 222 ? 15.129 7.669 0.369 1.00 90.00 222 SER A N 1
ATOM 1772 C CA . SER A 1 222 ? 16.246 7.324 1.256 1.00 90.00 222 SER A CA 1
ATOM 1773 C C . SER A 1 222 ? 15.954 7.670 2.719 1.00 90.00 222 SER A C 1
ATOM 1775 O O . SER A 1 222 ? 16.242 6.889 3.621 1.00 90.00 222 SER A O 1
ATOM 1777 N N . ARG A 1 223 ? 15.318 8.823 2.983 1.00 91.50 223 ARG A N 1
ATOM 1778 C CA . ARG A 1 223 ? 14.900 9.212 4.342 1.00 91.50 223 ARG A CA 1
ATOM 1779 C C . ARG A 1 223 ? 13.758 8.356 4.889 1.00 91.50 223 ARG A C 1
ATOM 1781 O O . ARG A 1 223 ? 13.662 8.214 6.105 1.00 91.50 223 ARG A O 1
ATOM 1788 N N . SER A 1 224 ? 12.892 7.817 4.036 1.00 91.62 224 SER A N 1
ATOM 1789 C CA . SER A 1 224 ? 11.790 6.934 4.438 1.00 91.62 224 SER A CA 1
ATOM 1790 C C . SER A 1 224 ? 12.240 5.538 4.851 1.00 91.62 224 SER A C 1
ATOM 1792 O O . SER A 1 224 ? 11.529 4.896 5.619 1.00 91.62 224 SER A O 1
ATOM 1794 N N . LEU A 1 225 ? 13.420 5.105 4.403 1.00 90.56 225 LEU A N 1
ATOM 1795 C CA . LEU A 1 225 ? 14.055 3.853 4.824 1.00 90.56 225 LEU A CA 1
ATOM 1796 C C . LEU A 1 225 ? 14.692 3.946 6.222 1.00 90.56 225 LEU A C 1
ATOM 1798 O O . LEU A 1 225 ? 14.990 2.931 6.847 1.00 90.56 225 LEU A O 1
ATOM 1802 N N . LEU A 1 226 ? 14.916 5.161 6.733 1.00 91.19 226 LEU A N 1
ATOM 1803 C CA . LEU A 1 226 ? 15.570 5.366 8.022 1.00 91.19 226 LEU A CA 1
ATOM 1804 C C . LEU A 1 226 ? 14.597 5.168 9.187 1.00 91.19 226 LEU A C 1
ATOM 1806 O O . LEU A 1 226 ? 13.541 5.802 9.267 1.00 91.19 226 LEU A O 1
ATOM 1810 N N . LYS A 1 227 ? 15.022 4.354 10.156 1.00 93.56 227 LYS A N 1
ATOM 1811 C CA . LYS A 1 227 ? 14.335 4.194 11.439 1.00 93.56 227 LYS A CA 1
ATOM 1812 C C . LYS A 1 227 ? 14.498 5.454 12.291 1.00 93.56 227 LYS A C 1
ATOM 1814 O O . LYS A 1 227 ? 15.574 6.050 12.356 1.00 93.56 227 LYS A O 1
ATOM 1819 N N . THR A 1 228 ? 13.436 5.842 12.984 1.00 93.44 228 THR A N 1
ATOM 1820 C CA . THR A 1 228 ? 13.444 6.908 13.995 1.00 93.44 228 THR A CA 1
ATOM 1821 C C . THR A 1 228 ? 12.790 6.407 15.282 1.00 93.44 228 THR A C 1
ATOM 1823 O O . THR A 1 228 ? 12.195 5.331 15.310 1.00 93.44 228 THR A O 1
ATOM 1826 N N . SER A 1 229 ? 12.864 7.181 16.369 1.00 91.94 229 SER A N 1
ATOM 1827 C CA . SER A 1 229 ? 12.239 6.800 17.647 1.00 91.94 229 SER A CA 1
ATOM 1828 C C . SER A 1 229 ? 10.724 6.577 17.551 1.00 91.94 229 SER A C 1
ATOM 1830 O O . SER A 1 229 ? 10.185 5.765 18.290 1.00 91.94 229 SER A O 1
ATOM 1832 N N . TRP A 1 230 ? 10.055 7.272 16.630 1.00 91.50 230 TRP A N 1
ATOM 1833 C CA . TRP A 1 230 ? 8.608 7.216 16.391 1.00 91.50 230 TRP A CA 1
ATOM 1834 C C . TRP A 1 230 ? 8.238 6.458 15.106 1.00 91.50 230 TRP A C 1
ATOM 1836 O O . TRP A 1 230 ? 7.079 6.446 14.706 1.00 91.50 230 TRP A O 1
ATOM 1846 N N . ARG A 1 231 ? 9.210 5.855 14.418 1.00 94.12 231 ARG A N 1
ATOM 1847 C CA . ARG A 1 231 ? 8.988 5.037 13.220 1.00 94.12 231 ARG A CA 1
ATOM 1848 C C . ARG A 1 231 ? 10.029 3.932 13.190 1.00 94.12 231 ARG A C 1
ATOM 1850 O O . ARG A 1 231 ? 11.144 4.112 12.698 1.00 94.12 231 ARG A O 1
ATOM 1857 N N . ARG A 1 232 ? 9.637 2.800 13.760 1.00 95.38 232 ARG A N 1
ATOM 1858 C CA . ARG A 1 232 ? 10.356 1.530 13.682 1.00 95.38 232 ARG A CA 1
ATOM 1859 C C . ARG A 1 232 ? 9.832 0.706 12.502 1.00 95.38 232 ARG A C 1
ATOM 1861 O O . ARG A 1 232 ? 9.054 1.211 11.693 1.00 95.38 232 ARG A O 1
ATOM 1868 N N . GLU A 1 233 ? 10.255 -0.549 12.417 1.00 95.94 233 GLU A N 1
ATOM 1869 C CA . GLU A 1 233 ? 9.886 -1.539 11.401 1.00 95.94 233 GLU A CA 1
ATOM 1870 C C . GLU A 1 233 ? 8.392 -1.513 11.016 1.00 95.94 233 GLU A C 1
ATOM 1872 O O . GLU A 1 233 ? 8.117 -1.375 9.818 1.00 95.94 233 GLU A O 1
ATOM 1877 N N . PRO A 1 234 ? 7.424 -1.505 11.963 1.00 96.50 234 PRO A N 1
ATOM 1878 C CA . PRO A 1 234 ? 5.992 -1.516 11.639 1.00 96.50 234 PRO A CA 1
ATOM 1879 C C . PRO A 1 234 ? 5.518 -0.310 10.814 1.00 96.50 234 PRO A C 1
ATOM 1881 O O . PRO A 1 234 ? 4.482 -0.365 10.165 1.00 96.50 234 PRO A O 1
ATOM 1884 N N . GLY A 1 235 ? 6.247 0.809 10.860 1.00 95.69 235 GLY A N 1
ATOM 1885 C CA . GLY A 1 235 ? 5.883 2.050 10.178 1.00 95.69 235 GLY A CA 1
ATOM 1886 C C . GLY A 1 235 ? 6.661 2.332 8.891 1.00 95.69 235 GLY A C 1
ATOM 1887 O O . GLY A 1 235 ? 6.417 3.378 8.279 1.00 95.69 235 GLY A O 1
ATOM 1888 N N . LEU A 1 236 ? 7.614 1.472 8.504 1.00 95.88 236 LEU A N 1
ATOM 1889 C CA . LEU A 1 236 ? 8.517 1.721 7.373 1.00 95.88 236 LEU A CA 1
ATOM 1890 C C . LEU A 1 236 ? 7.807 1.608 6.022 1.00 95.88 236 LEU A C 1
ATOM 1892 O O . LEU A 1 236 ? 7.909 2.540 5.227 1.00 95.88 236 LEU A O 1
ATOM 1896 N N . LEU A 1 237 ? 7.041 0.538 5.770 1.00 96.94 237 LEU A N 1
ATOM 1897 C CA . LEU A 1 237 ? 6.376 0.336 4.474 1.00 96.94 237 LEU A CA 1
ATOM 1898 C C . LEU A 1 237 ? 5.380 1.460 4.149 1.00 96.94 237 LEU A C 1
ATOM 1900 O O . LEU A 1 237 ? 5.384 1.969 3.027 1.00 96.94 237 LEU A O 1
ATOM 1904 N N . LEU A 1 238 ? 4.624 1.942 5.144 1.00 97.00 238 LEU A N 1
ATOM 1905 C CA . LEU A 1 238 ? 3.750 3.112 4.994 1.00 97.00 238 LEU A CA 1
ATOM 1906 C C . LEU A 1 238 ? 4.532 4.357 4.560 1.00 97.00 238 LEU A C 1
ATOM 1908 O O . LEU A 1 238 ? 4.113 5.103 3.672 1.00 97.00 238 LEU A O 1
ATOM 1912 N N . SER A 1 239 ? 5.690 4.589 5.184 1.00 95.38 239 SER A N 1
ATOM 1913 C CA . SER A 1 239 ? 6.528 5.731 4.842 1.00 95.38 239 SER A CA 1
ATOM 1914 C C . SER A 1 239 ? 7.158 5.604 3.459 1.00 95.38 239 SER A C 1
ATOM 1916 O O . SER A 1 239 ? 7.329 6.629 2.799 1.00 95.38 239 SER A O 1
ATOM 1918 N N . ILE A 1 240 ? 7.563 4.402 3.056 1.00 95.19 240 ILE A N 1
ATOM 1919 C CA . ILE A 1 240 ? 8.190 4.161 1.756 1.00 95.19 240 ILE A CA 1
ATOM 1920 C C . ILE A 1 240 ? 7.160 4.367 0.651 1.00 95.19 240 ILE A C 1
ATOM 1922 O O . ILE A 1 240 ? 7.419 5.146 -0.263 1.00 95.19 240 ILE A O 1
ATOM 1926 N N . GLY A 1 241 ? 5.962 3.786 0.784 1.00 94.94 241 GLY A N 1
ATOM 1927 C CA . GLY A 1 241 ? 4.878 3.986 -0.178 1.00 94.94 241 GLY A CA 1
ATOM 1928 C C . GLY A 1 241 ? 4.494 5.462 -0.348 1.00 94.94 241 GLY A C 1
ATOM 1929 O O . GLY A 1 241 ? 4.337 5.928 -1.476 1.00 94.94 241 GLY A O 1
ATOM 1930 N N . ASN A 1 242 ? 4.461 6.243 0.745 1.00 94.50 242 ASN A N 1
ATOM 1931 C CA . ASN A 1 242 ? 4.249 7.697 0.666 1.00 94.50 242 ASN A CA 1
ATOM 1932 C C . ASN A 1 242 ? 5.324 8.426 -0.155 1.00 94.50 242 ASN A C 1
ATOM 1934 O O . ASN A 1 242 ? 5.023 9.432 -0.794 1.00 94.50 242 ASN A O 1
ATOM 1938 N N . SER A 1 243 ? 6.581 7.994 -0.078 1.00 93.31 243 SER A N 1
ATOM 1939 C CA . SER A 1 243 ? 7.666 8.622 -0.836 1.00 93.31 243 SER A CA 1
ATOM 1940 C C . SER A 1 243 ? 7.652 8.170 -2.292 1.00 93.31 243 SER A C 1
ATOM 1942 O O . SER A 1 243 ? 7.772 9.009 -3.180 1.00 93.31 243 SER A O 1
ATOM 1944 N N . MET A 1 244 ? 7.423 6.879 -2.542 1.00 92.00 244 MET A N 1
ATOM 1945 C CA . MET A 1 244 ? 7.444 6.304 -3.886 1.00 92.00 244 MET A CA 1
ATOM 1946 C C . MET A 1 244 ? 6.349 6.841 -4.803 1.00 92.00 244 MET A C 1
ATOM 1948 O O . MET A 1 244 ? 6.626 7.099 -5.970 1.00 92.00 244 MET A O 1
ATOM 1952 N N . ARG A 1 245 ? 5.147 7.120 -4.277 1.00 91.00 245 ARG A N 1
ATOM 1953 C CA . ARG A 1 245 ? 4.041 7.683 -5.076 1.00 91.00 245 ARG A CA 1
ATOM 1954 C C . ARG A 1 245 ? 4.381 9.009 -5.770 1.00 91.00 245 ARG A C 1
ATOM 1956 O O . ARG A 1 245 ? 3.724 9.385 -6.731 1.00 91.00 245 ARG A O 1
ATOM 1963 N N . ASN A 1 246 ? 5.354 9.752 -5.238 1.00 86.31 246 ASN A N 1
ATOM 1964 C CA . ASN A 1 246 ? 5.711 11.085 -5.723 1.00 86.31 246 ASN A CA 1
ATOM 1965 C C . ASN A 1 246 ? 6.879 11.063 -6.715 1.00 86.31 246 ASN A C 1
ATOM 1967 O O . ASN A 1 246 ? 7.159 12.089 -7.329 1.00 86.31 246 ASN A O 1
ATOM 1971 N N . ILE A 1 247 ? 7.561 9.926 -6.881 1.00 84.31 247 ILE A N 1
ATOM 1972 C CA . ILE A 1 247 ? 8.757 9.831 -7.729 1.00 84.31 247 ILE A CA 1
ATOM 1973 C C . ILE A 1 247 ? 8.445 10.193 -9.193 1.00 84.31 247 ILE A C 1
ATOM 1975 O O . ILE A 1 247 ? 9.168 11.035 -9.736 1.00 84.31 247 ILE A O 1
ATOM 1979 N N . PRO A 1 248 ? 7.351 9.696 -9.815 1.00 80.19 248 PRO A N 1
ATOM 1980 C CA . PRO A 1 248 ? 7.026 10.079 -11.191 1.00 80.19 248 PRO A CA 1
ATOM 1981 C C . PRO A 1 248 ? 6.760 11.585 -11.342 1.00 80.19 248 PRO A C 1
ATOM 1983 O O . PRO A 1 248 ? 7.209 12.216 -12.294 1.00 80.19 248 PRO A O 1
ATOM 1986 N N . ALA A 1 249 ? 6.081 12.199 -10.366 1.00 72.00 249 ALA A N 1
ATOM 1987 C CA . ALA A 1 249 ? 5.712 13.617 -10.407 1.00 72.00 249 ALA A CA 1
ATOM 1988 C C . ALA A 1 249 ? 6.916 14.572 -10.311 1.00 72.00 249 ALA A C 1
ATOM 1990 O O . ALA A 1 249 ? 6.818 15.734 -10.704 1.00 72.00 249 ALA A O 1
ATOM 1991 N N . HIS A 1 250 ? 8.048 14.101 -9.785 1.00 67.31 250 HIS A N 1
ATOM 1992 C CA . HIS A 1 250 ? 9.275 14.887 -9.688 1.00 67.31 250 HIS A CA 1
ATOM 1993 C C . HIS A 1 250 ? 10.189 14.743 -10.913 1.00 67.31 250 HIS A C 1
ATOM 1995 O O . HIS A 1 250 ? 11.244 15.374 -10.939 1.00 67.31 250 HIS A O 1
ATOM 2001 N N . GLY A 1 251 ? 9.791 13.956 -11.924 1.00 59.66 251 GLY A N 1
ATOM 2002 C CA . GLY A 1 251 ? 10.580 13.733 -13.142 1.00 59.66 251 GLY A CA 1
ATOM 2003 C C . GLY A 1 251 ? 11.921 13.042 -12.885 1.00 59.66 251 GLY A C 1
ATOM 2004 O O . GLY A 1 251 ? 12.825 13.117 -13.710 1.00 59.66 251 GLY A O 1
ATOM 2005 N N . VAL A 1 252 ? 12.066 12.432 -11.708 1.00 59.03 252 VAL A N 1
ATOM 2006 C CA . VAL A 1 252 ? 13.265 11.693 -11.296 1.00 59.03 252 VAL A CA 1
ATOM 2007 C C . VAL A 1 252 ? 13.264 10.328 -11.960 1.00 59.03 252 VAL A C 1
ATOM 2009 O O . VAL A 1 252 ? 14.296 9.829 -12.402 1.00 59.03 252 VAL A O 1
ATOM 2012 N N . ASP A 1 253 ? 12.083 9.735 -12.042 1.00 60.12 253 ASP A N 1
ATOM 2013 C CA . ASP A 1 253 ? 11.890 8.541 -12.822 1.00 60.12 253 ASP A CA 1
ATOM 2014 C C . ASP A 1 253 ? 11.811 8.929 -14.300 1.00 60.12 253 ASP A C 1
ATOM 2016 O O . ASP A 1 253 ? 10.874 9.591 -14.746 1.00 60.12 253 ASP A O 1
ATOM 2020 N N . THR A 1 254 ? 12.841 8.536 -15.046 1.00 56.53 254 THR A N 1
ATOM 2021 C CA . THR A 1 254 ? 12.891 8.681 -16.509 1.00 56.53 254 THR A CA 1
ATOM 2022 C C . THR A 1 254 ? 12.017 7.643 -17.216 1.00 56.53 254 THR A C 1
ATOM 2024 O O . THR A 1 254 ? 11.996 7.585 -18.444 1.00 56.53 254 THR A O 1
ATOM 2027 N N . GLY A 1 255 ? 11.255 6.865 -16.442 1.00 61.06 255 GLY A N 1
ATOM 2028 C CA . GLY A 1 255 ? 10.597 5.664 -16.897 1.00 61.06 255 GLY A CA 1
ATOM 2029 C C . GLY A 1 255 ? 11.626 4.552 -17.091 1.00 61.06 255 GLY A C 1
ATOM 2030 O O . GLY A 1 255 ? 12.822 4.798 -17.279 1.00 61.06 255 GLY A O 1
ATOM 2031 N N . PRO A 1 256 ? 11.185 3.295 -17.055 1.00 67.38 256 PRO A N 1
ATOM 2032 C CA . PRO A 1 256 ? 12.068 2.193 -17.378 1.00 67.38 256 PRO A CA 1
ATOM 2033 C C . PRO A 1 256 ? 12.484 2.248 -18.855 1.00 67.38 256 PRO A C 1
ATOM 2035 O O . PRO A 1 256 ? 11.651 2.272 -19.763 1.00 67.38 256 PRO A O 1
ATOM 2038 N N . ALA A 1 257 ? 13.793 2.264 -19.095 1.00 64.25 257 ALA A N 1
ATOM 2039 C CA . ALA A 1 257 ? 14.374 2.191 -20.429 1.00 64.25 257 ALA A CA 1
ATOM 2040 C C . ALA A 1 257 ? 14.757 0.744 -20.756 1.00 64.25 257 ALA A C 1
ATOM 2042 O O . ALA A 1 257 ? 15.274 0.019 -19.905 1.00 64.25 257 ALA A O 1
ATOM 2043 N N . VAL A 1 258 ? 14.543 0.328 -22.003 1.00 62.38 258 VAL A N 1
ATOM 2044 C CA . VAL A 1 258 ? 15.055 -0.957 -22.492 1.00 62.38 258 VAL A CA 1
ATOM 2045 C C . VAL A 1 258 ? 16.574 -0.816 -22.650 1.00 62.38 258 VAL A C 1
ATOM 2047 O O . VAL A 1 258 ? 17.034 0.004 -23.447 1.00 62.38 258 VAL A O 1
ATOM 2050 N N . THR A 1 259 ? 17.357 -1.550 -21.854 1.00 56.97 259 THR A N 1
ATOM 2051 C CA . THR A 1 259 ? 18.829 -1.499 -21.898 1.00 56.97 259 THR A CA 1
ATOM 2052 C C . THR A 1 259 ? 19.373 -2.148 -23.167 1.00 56.97 259 THR A C 1
ATOM 2054 O O . THR A 1 259 ? 19.085 -3.314 -23.410 1.00 56.97 259 THR A O 1
ATOM 2057 N N . ASP A 1 260 ? 20.163 -1.357 -23.898 1.00 52.66 260 ASP A N 1
ATOM 2058 C CA . ASP A 1 260 ? 21.028 -1.615 -25.057 1.00 52.66 260 ASP A CA 1
ATOM 2059 C C . ASP A 1 260 ? 20.608 -2.632 -26.138 1.00 52.66 260 ASP A C 1
ATOM 2061 O O . ASP A 1 260 ? 20.325 -3.801 -25.916 1.00 52.66 260 ASP A O 1
ATOM 2065 N N . TRP A 1 261 ? 20.695 -2.134 -27.375 1.00 50.84 261 TRP A N 1
ATOM 2066 C CA . TRP A 1 261 ? 20.392 -2.749 -28.672 1.00 50.84 261 TRP A CA 1
ATOM 2067 C C . TRP A 1 261 ? 21.151 -4.039 -29.034 1.00 50.84 261 TRP A C 1
ATOM 2069 O O . TRP A 1 261 ? 20.846 -4.635 -30.073 1.00 50.84 261 TRP A O 1
ATOM 2079 N N . ASP A 1 262 ? 22.160 -4.453 -28.265 1.00 47.72 262 ASP A N 1
ATOM 2080 C CA . ASP A 1 262 ? 23.009 -5.572 -28.670 1.00 47.72 262 ASP A CA 1
ATOM 2081 C C . ASP A 1 262 ? 22.359 -6.912 -28.306 1.00 47.72 262 ASP A C 1
ATOM 2083 O O . ASP A 1 262 ? 22.215 -7.296 -27.147 1.00 47.72 262 ASP A O 1
ATOM 2087 N N . ARG A 1 263 ? 21.925 -7.588 -29.372 1.00 49.06 263 ARG A N 1
ATOM 2088 C CA . ARG A 1 263 ? 21.276 -8.899 -29.428 1.00 49.06 263 ARG A CA 1
ATOM 2089 C C . ARG A 1 263 ? 21.868 -9.920 -28.447 1.00 49.06 263 ARG A C 1
ATOM 2091 O O . ARG A 1 263 ? 23.076 -9.993 -28.255 1.00 49.06 263 ARG A O 1
ATOM 2098 N N . ASP A 1 264 ? 20.981 -10.786 -27.964 1.00 46.97 264 ASP A N 1
ATOM 2099 C CA . ASP A 1 264 ? 21.250 -12.033 -27.235 1.00 46.97 264 ASP A CA 1
ATOM 2100 C C . ASP A 1 264 ? 21.546 -11.936 -25.729 1.00 46.97 264 ASP A C 1
ATOM 2102 O O . ASP A 1 264 ? 21.893 -12.961 -25.138 1.00 46.97 264 ASP A O 1
ATOM 2106 N N . ASP A 1 265 ? 21.370 -10.787 -25.060 1.00 48.12 265 ASP A N 1
ATOM 2107 C CA . ASP A 1 265 ? 21.467 -10.771 -23.593 1.00 48.12 265 ASP A CA 1
ATOM 2108 C C . ASP A 1 265 ? 20.121 -11.152 -22.934 1.00 48.12 265 ASP A C 1
ATOM 2110 O O . ASP A 1 265 ? 19.194 -10.331 -22.921 1.00 48.12 265 ASP A O 1
ATOM 2114 N N . PRO A 1 266 ? 19.984 -12.350 -22.321 1.00 45.06 266 PRO A N 1
ATOM 2115 C CA . PRO A 1 266 ? 18.817 -12.706 -21.506 1.00 45.06 266 PRO A CA 1
ATOM 2116 C C . PRO A 1 266 ? 18.579 -11.733 -20.337 1.00 45.06 266 PRO A C 1
ATOM 2118 O O . PRO A 1 266 ? 17.518 -11.756 -19.720 1.00 45.06 266 PRO A O 1
ATOM 2121 N N . ARG A 1 267 ? 19.526 -10.832 -20.031 1.00 43.88 267 ARG A N 1
ATOM 2122 C CA . ARG A 1 267 ? 19.309 -9.724 -19.088 1.00 43.88 267 ARG A CA 1
ATOM 2123 C C . ARG A 1 267 ? 18.256 -8.712 -19.551 1.00 43.88 267 ARG A C 1
ATOM 2125 O O . ARG A 1 267 ? 17.727 -8.006 -18.701 1.00 43.88 267 ARG A O 1
ATOM 2132 N N . SER A 1 268 ? 17.925 -8.643 -20.841 1.00 46.34 268 SER A N 1
ATOM 2133 C CA . SER A 1 268 ? 16.867 -7.760 -21.361 1.00 46.34 268 SER A CA 1
ATOM 2134 C C . SER A 1 268 ? 15.463 -8.164 -20.872 1.00 46.34 268 SER A C 1
ATOM 2136 O O . SER A 1 268 ? 14.705 -7.307 -20.418 1.00 46.34 268 SER A O 1
ATOM 2138 N N . GLU A 1 269 ? 15.148 -9.464 -20.829 1.00 49.34 269 GLU A N 1
ATOM 2139 C CA . GLU A 1 269 ? 13.928 -9.991 -20.187 1.00 49.34 269 GLU A CA 1
ATOM 2140 C C . GLU A 1 269 ? 13.943 -9.769 -18.662 1.00 49.34 269 GLU A C 1
ATOM 2142 O O . GLU A 1 269 ? 12.925 -9.432 -18.053 1.00 49.34 269 GLU A O 1
ATOM 2147 N N . VAL A 1 270 ? 15.119 -9.888 -18.033 1.00 47.09 270 VAL A N 1
ATOM 2148 C CA . VAL A 1 270 ? 15.304 -9.612 -16.596 1.00 47.09 270 VAL A CA 1
ATOM 2149 C C . VAL A 1 270 ? 15.076 -8.127 -16.275 1.00 47.09 270 VAL A C 1
ATOM 2151 O O . VAL A 1 270 ? 14.491 -7.807 -15.239 1.00 47.09 270 VAL A O 1
ATOM 2154 N N . ALA A 1 271 ? 15.479 -7.209 -17.158 1.00 48.12 271 ALA A N 1
ATOM 2155 C CA . ALA A 1 271 ? 15.267 -5.772 -16.984 1.00 48.12 271 ALA A CA 1
ATOM 2156 C C . ALA A 1 271 ? 13.773 -5.411 -17.012 1.00 48.12 271 ALA A C 1
ATOM 2158 O O . ALA A 1 271 ? 13.313 -4.679 -16.129 1.00 48.12 271 ALA A O 1
ATOM 2159 N N . LEU A 1 272 ? 13.014 -6.004 -17.947 1.00 51.22 272 LEU A N 1
ATOM 2160 C CA . LEU A 1 272 ? 11.552 -5.895 -18.020 1.00 51.22 272 LEU A CA 1
ATOM 2161 C C . LEU A 1 272 ? 10.886 -6.289 -16.696 1.00 51.22 272 LEU A C 1
ATOM 2163 O O . LEU A 1 272 ? 10.013 -5.571 -16.212 1.00 51.22 272 LEU A O 1
ATOM 2167 N N . SER A 1 273 ? 11.353 -7.378 -16.077 1.00 58.66 273 SER A N 1
ATOM 2168 C CA . SER A 1 273 ? 10.884 -7.830 -14.765 1.00 58.66 273 SER A CA 1
ATOM 2169 C C . SER A 1 273 ? 11.186 -6.795 -13.672 1.00 58.66 273 SER A C 1
ATOM 2171 O O . SER A 1 273 ? 10.290 -6.377 -12.949 1.00 58.66 273 SER A O 1
ATOM 2173 N N . THR A 1 274 ? 12.422 -6.304 -13.558 1.00 64.19 274 THR A N 1
ATOM 2174 C CA . THR A 1 274 ? 12.817 -5.474 -12.400 1.00 64.19 274 THR A CA 1
ATOM 2175 C C . THR A 1 274 ? 12.172 -4.088 -12.320 1.00 64.19 274 THR A C 1
ATOM 2177 O O . THR A 1 274 ? 11.937 -3.596 -11.214 1.00 64.19 274 THR A O 1
ATOM 2180 N N . ALA A 1 275 ? 11.864 -3.470 -13.460 1.00 64.69 275 ALA A N 1
ATOM 2181 C CA . ALA A 1 275 ? 11.387 -2.090 -13.551 1.00 64.69 275 ALA A CA 1
ATOM 2182 C C . ALA A 1 275 ? 10.113 -1.797 -12.740 1.00 64.69 275 ALA A C 1
ATOM 2184 O O . ALA A 1 275 ? 10.001 -0.755 -12.096 1.00 64.69 275 ALA A O 1
ATOM 2185 N N . TYR A 1 276 ? 9.140 -2.709 -12.750 1.00 78.06 276 TYR A N 1
ATOM 2186 C CA . TYR A 1 276 ? 7.865 -2.522 -12.049 1.00 78.06 276 TYR A CA 1
ATOM 2187 C C . TYR A 1 276 ? 7.840 -3.177 -10.659 1.00 78.06 276 TYR A C 1
ATOM 2189 O O . TYR A 1 276 ? 6.877 -3.002 -9.911 1.00 78.06 276 TYR A O 1
ATOM 2197 N N . HIS A 1 277 ? 8.900 -3.890 -10.259 1.00 83.31 277 HIS A N 1
ATOM 2198 C CA . HIS A 1 277 ? 8.951 -4.554 -8.955 1.00 83.31 277 HIS A CA 1
ATOM 2199 C C . HIS A 1 277 ? 8.914 -3.566 -7.791 1.00 83.31 277 HIS A C 1
ATOM 2201 O O . HIS A 1 277 ? 8.249 -3.821 -6.791 1.00 83.31 277 HIS A O 1
ATOM 2207 N N . ALA A 1 278 ? 9.600 -2.427 -7.908 1.00 87.19 278 ALA A N 1
ATOM 2208 C CA . ALA A 1 278 ? 9.621 -1.427 -6.849 1.00 87.19 278 ALA A CA 1
ATOM 2209 C C . ALA A 1 278 ? 8.207 -0.868 -6.551 1.00 87.19 278 ALA A C 1
ATOM 2211 O O . ALA A 1 278 ? 7.786 -0.945 -5.392 1.00 87.19 278 ALA A O 1
ATOM 2212 N N . PRO A 1 279 ? 7.425 -0.361 -7.533 1.00 90.56 279 PRO A N 1
ATOM 2213 C CA . PRO A 1 279 ? 6.046 0.058 -7.271 1.00 90.56 279 PRO A CA 1
ATOM 2214 C C . PRO A 1 279 ? 5.123 -1.097 -6.857 1.00 90.56 279 PRO A C 1
ATOM 2216 O O . PRO A 1 279 ? 4.260 -0.894 -6.001 1.00 90.56 279 PRO A O 1
ATOM 2219 N N . MET A 1 280 ? 5.330 -2.312 -7.373 1.00 90.62 280 MET A N 1
ATOM 2220 C CA . MET A 1 280 ? 4.580 -3.506 -6.962 1.00 90.62 280 MET A CA 1
ATOM 2221 C C . MET A 1 280 ? 4.794 -3.829 -5.469 1.00 90.62 280 MET A C 1
ATOM 2223 O O . MET A 1 280 ? 3.837 -3.950 -4.700 1.00 90.62 280 MET A O 1
ATOM 2227 N N . LEU A 1 281 ? 6.051 -3.890 -5.019 1.00 91.75 281 LEU A N 1
ATOM 2228 C CA . LEU A 1 281 ? 6.425 -4.115 -3.619 1.00 91.75 281 LEU A CA 1
ATOM 2229 C C . LEU A 1 281 ? 5.974 -2.965 -2.712 1.00 91.75 281 LEU A C 1
ATOM 2231 O O . LEU A 1 281 ? 5.522 -3.200 -1.591 1.00 91.75 281 LEU A O 1
ATOM 2235 N N . ALA A 1 282 ? 6.044 -1.721 -3.187 1.00 94.69 282 ALA A N 1
ATOM 2236 C CA . ALA A 1 282 ? 5.515 -0.571 -2.460 1.00 94.69 282 ALA A CA 1
ATOM 2237 C C . ALA A 1 282 ? 3.993 -0.660 -2.289 1.00 94.69 282 ALA A C 1
ATOM 2239 O O . ALA A 1 282 ? 3.479 -0.388 -1.203 1.00 94.69 282 ALA A O 1
ATOM 2240 N N . THR A 1 283 ? 3.278 -1.106 -3.326 1.00 95.94 283 THR A N 1
ATOM 2241 C CA . THR A 1 283 ? 1.833 -1.362 -3.276 1.00 95.94 283 THR A CA 1
ATOM 2242 C C . THR A 1 283 ? 1.523 -2.444 -2.248 1.00 95.94 283 THR A C 1
ATOM 2244 O O . THR A 1 283 ? 0.681 -2.230 -1.374 1.00 95.94 283 THR A O 1
ATOM 2247 N N . ARG A 1 284 ? 2.257 -3.566 -2.276 1.00 95.19 284 ARG A N 1
ATOM 2248 C CA . ARG A 1 284 ? 2.151 -4.628 -1.263 1.00 95.19 284 ARG A CA 1
ATOM 2249 C C . ARG A 1 284 ? 2.369 -4.081 0.143 1.00 95.19 284 ARG A C 1
ATOM 2251 O O . ARG A 1 284 ? 1.581 -4.353 1.046 1.00 95.19 284 ARG A O 1
ATOM 2258 N N . GLY A 1 285 ? 3.424 -3.292 0.324 1.00 96.12 285 GLY A N 1
ATOM 2259 C CA . GLY A 1 285 ? 3.765 -2.697 1.607 1.00 96.12 285 GLY A CA 1
ATOM 2260 C C . GLY A 1 285 ? 2.697 -1.736 2.125 1.00 96.12 285 GLY A C 1
ATOM 2261 O O . GLY A 1 285 ? 2.416 -1.725 3.325 1.00 96.12 285 GLY A O 1
ATOM 2262 N N . LEU A 1 286 ? 2.045 -0.974 1.242 1.00 97.56 286 LEU A N 1
ATOM 2263 C CA . LEU A 1 286 ? 0.906 -0.140 1.620 1.00 97.56 286 LEU A CA 1
ATOM 2264 C C . LEU A 1 286 ? -0.325 -0.965 1.991 1.00 97.56 286 LEU A C 1
ATOM 2266 O O . LEU A 1 286 ? -0.954 -0.645 2.996 1.00 97.56 286 LEU A O 1
ATOM 2270 N N . LEU A 1 287 ? -0.650 -2.030 1.253 1.00 97.62 287 LEU A N 1
ATOM 2271 C CA . LEU A 1 287 ? -1.759 -2.922 1.612 1.00 97.62 287 LEU A CA 1
ATOM 2272 C C . LEU A 1 287 ? -1.523 -3.578 2.980 1.00 97.62 287 LEU A C 1
ATOM 2274 O O . LEU A 1 287 ? -2.412 -3.564 3.826 1.00 97.62 287 LEU A O 1
ATOM 2278 N N . LEU A 1 288 ? -0.304 -4.060 3.247 1.00 97.31 288 LEU A N 1
ATOM 2279 C CA . LEU A 1 288 ? 0.087 -4.564 4.570 1.00 97.31 288 LEU A CA 1
ATOM 2280 C C . LEU A 1 288 ? -0.008 -3.479 5.652 1.00 97.31 288 LEU A C 1
ATOM 2282 O O . LEU A 1 288 ? -0.458 -3.747 6.761 1.00 97.31 288 LEU A O 1
ATOM 2286 N N . SER A 1 289 ? 0.357 -2.236 5.335 1.00 97.75 289 SER A N 1
ATOM 2287 C CA . SER A 1 289 ? 0.227 -1.118 6.277 1.00 97.75 289 SER A CA 1
ATOM 2288 C C . SER A 1 289 ? -1.240 -0.793 6.581 1.00 97.75 289 SER A C 1
ATOM 2290 O O . SER A 1 289 ? -1.586 -0.593 7.742 1.00 97.75 289 SER A O 1
ATOM 2292 N N . ILE A 1 290 ? -2.115 -0.776 5.568 1.00 97.38 290 ILE A N 1
ATOM 2293 C CA . ILE A 1 290 ? -3.572 -0.622 5.731 1.00 97.38 290 ILE A CA 1
ATOM 2294 C C . ILE A 1 290 ? -4.112 -1.746 6.615 1.00 97.38 290 ILE A C 1
ATOM 2296 O O . ILE A 1 290 ? -4.815 -1.478 7.584 1.00 97.38 290 ILE A O 1
ATOM 2300 N N . GLN A 1 291 ? -3.728 -2.987 6.323 1.00 95.81 291 GLN A N 1
ATOM 2301 C CA . GLN A 1 291 ? -4.096 -4.166 7.097 1.00 95.81 291 GLN A CA 1
ATOM 2302 C C . GLN A 1 291 ? -3.703 -4.023 8.573 1.00 95.81 291 GLN A C 1
ATOM 2304 O O . GLN A 1 291 ? -4.535 -4.195 9.460 1.00 95.81 291 GLN A O 1
ATOM 2309 N N . MET A 1 292 ? -2.455 -3.646 8.855 1.00 96.69 292 MET A N 1
ATOM 2310 C CA . MET A 1 292 ? -1.986 -3.443 10.226 1.00 96.69 292 MET A CA 1
ATOM 2311 C C . MET A 1 292 ? -2.714 -2.295 10.928 1.00 96.69 292 MET A C 1
ATOM 2313 O O . MET A 1 292 ? -3.025 -2.419 12.109 1.00 96.69 292 MET A O 1
ATOM 2317 N N . LEU A 1 293 ? -3.008 -1.198 10.221 1.00 95.38 293 LEU A N 1
ATOM 2318 C CA . LEU A 1 293 ? -3.761 -0.067 10.767 1.00 95.38 293 LEU A CA 1
ATOM 2319 C C . LEU A 1 293 ? -5.202 -0.455 11.118 1.00 95.38 293 LEU A C 1
ATOM 2321 O O . LEU A 1 293 ? -5.686 -0.074 12.184 1.00 95.38 293 LEU A O 1
ATOM 2325 N N . LEU A 1 294 ? -5.869 -1.231 10.259 1.00 92.56 294 LEU A N 1
ATOM 2326 C CA . LEU A 1 294 ? -7.194 -1.789 10.533 1.00 92.56 294 LEU A CA 1
ATOM 2327 C C . LEU A 1 294 ? -7.146 -2.725 11.747 1.00 92.56 294 LEU A C 1
ATOM 2329 O O . LEU A 1 294 ? -7.933 -2.551 12.674 1.00 92.56 294 LEU A O 1
ATOM 2333 N N . ALA A 1 295 ? -6.174 -3.641 11.794 1.00 91.81 295 ALA A N 1
ATOM 2334 C CA . ALA A 1 295 ? -5.981 -4.576 12.904 1.00 91.81 295 ALA A CA 1
ATOM 2335 C C . ALA A 1 295 ? -5.730 -3.859 14.242 1.00 91.81 295 ALA A C 1
ATOM 2337 O O . ALA A 1 295 ? -6.327 -4.202 15.259 1.00 91.81 295 ALA A O 1
ATOM 2338 N N . THR A 1 296 ? -4.885 -2.824 14.247 1.00 91.31 296 THR A N 1
ATOM 2339 C CA . THR A 1 296 ? -4.643 -1.974 15.423 1.00 91.31 296 THR A CA 1
ATOM 2340 C C . THR A 1 296 ? -5.906 -1.247 15.874 1.00 91.31 296 THR A C 1
ATOM 2342 O O . THR A 1 296 ? -6.119 -1.044 17.067 1.00 91.31 296 THR A O 1
ATOM 2345 N N . SER A 1 297 ? -6.749 -0.851 14.926 1.00 86.62 297 SER A N 1
ATOM 2346 C CA . SER A 1 297 ? -7.957 -0.078 15.210 1.00 86.62 297 SER A CA 1
ATOM 2347 C C . SER A 1 297 ? -9.155 -0.955 15.578 1.00 86.62 297 SER A C 1
ATOM 2349 O O . SER A 1 297 ? -10.213 -0.413 15.884 1.00 86.62 297 SER A O 1
ATOM 2351 N N . CYS A 1 298 ? -8.988 -2.286 15.605 1.00 80.69 298 CYS A N 1
ATOM 2352 C CA . CYS A 1 298 ? -10.077 -3.226 15.863 1.00 80.69 298 CYS A CA 1
ATOM 2353 C C . CYS A 1 298 ? -10.769 -3.030 17.206 1.00 80.69 298 CYS A C 1
ATOM 2355 O O . CYS A 1 298 ? -11.976 -3.193 17.295 1.00 80.69 298 CYS A O 1
ATOM 2357 N N . GLN A 1 299 ? -10.020 -2.607 18.222 1.00 70.62 299 GLN A N 1
ATOM 2358 C CA . GLN A 1 299 ? -10.548 -2.322 19.559 1.00 70.62 299 GLN A CA 1
ATOM 2359 C C . GLN A 1 299 ? -11.569 -1.171 19.607 1.00 70.62 299 GLN A C 1
ATOM 2361 O O . GLN A 1 299 ? -12.156 -0.917 20.653 1.00 70.62 299 GLN A O 1
ATOM 2366 N N . TYR A 1 300 ? -11.722 -0.418 18.515 1.00 68.94 300 TYR A N 1
ATOM 2367 C CA . TYR A 1 300 ? -12.677 0.684 18.404 1.00 68.94 300 TYR A CA 1
ATOM 2368 C C . TYR A 1 300 ? -13.904 0.326 17.559 1.00 68.94 300 TYR A C 1
ATOM 2370 O O . TYR A 1 300 ? -14.773 1.178 17.365 1.00 68.94 300 TYR A O 1
ATOM 2378 N N . PHE A 1 301 ? -13.964 -0.895 17.027 1.00 69.19 301 PHE A N 1
ATOM 2379 C CA . PHE A 1 301 ? -15.176 -1.426 16.420 1.00 69.19 301 PHE A CA 1
ATOM 2380 C C . PHE A 1 301 ? -16.093 -1.949 17.542 1.00 69.19 301 PHE A C 1
ATOM 2382 O O . PHE A 1 301 ? -15.583 -2.434 18.549 1.00 69.19 301 PHE A O 1
ATOM 2389 N N . PRO A 1 302 ? -17.421 -1.778 17.438 1.00 63.22 302 PRO A N 1
ATOM 2390 C CA . PRO A 1 302 ? -18.355 -2.271 18.429 1.00 63.22 302 PRO A CA 1
ATOM 2391 C C . PRO A 1 302 ? -18.303 -3.793 18.482 1.00 63.22 302 PRO A C 1
ATOM 2393 O O . PRO A 1 302 ? -18.093 -4.453 17.466 1.00 63.22 302 PRO A O 1
ATOM 2396 N N . ASP A 1 303 ? -18.520 -4.312 19.685 1.00 59.31 303 ASP A N 1
ATOM 2397 C CA . ASP A 1 303 ? -18.484 -5.744 19.982 1.00 59.31 303 ASP A CA 1
ATOM 2398 C C . ASP A 1 303 ? -19.628 -6.512 19.284 1.00 59.31 303 ASP A C 1
ATOM 2400 O O . ASP A 1 303 ? -19.512 -7.711 19.049 1.00 59.31 303 ASP A O 1
ATOM 2404 N N . ASP A 1 304 ? -20.696 -5.809 18.885 1.00 56.09 304 ASP A N 1
ATOM 2405 C CA . ASP A 1 304 ? -21.920 -6.352 18.276 1.00 56.09 304 ASP A CA 1
ATOM 2406 C C . ASP A 1 304 ? -21.808 -6.491 16.743 1.00 56.09 304 ASP A C 1
ATOM 2408 O O . ASP A 1 304 ? -22.690 -6.076 15.984 1.00 56.09 304 ASP A O 1
ATOM 2412 N N . LEU A 1 305 ? -20.678 -7.006 16.266 1.00 61.06 305 LEU A N 1
ATOM 2413 C CA . LEU A 1 305 ? -20.518 -7.386 14.866 1.00 61.06 305 LEU A CA 1
ATOM 2414 C C . LEU A 1 305 ? -21.411 -8.615 14.589 1.00 61.06 305 LEU A C 1
ATOM 2416 O O . LEU A 1 305 ? -21.345 -9.589 15.326 1.00 61.06 305 LEU A O 1
ATOM 2420 N N . ASP A 1 306 ? -22.252 -8.535 13.551 1.00 58.66 306 ASP A N 1
ATOM 2421 C CA . ASP A 1 306 ? -23.157 -9.594 13.057 1.00 58.66 306 ASP A CA 1
ATOM 2422 C C . ASP A 1 306 ? -22.518 -11.013 13.001 1.00 58.66 306 ASP A C 1
ATOM 2424 O O . ASP A 1 306 ? -21.326 -11.194 12.771 1.00 58.66 306 ASP A O 1
ATOM 2428 N N . ASP A 1 307 ? -23.285 -12.081 13.190 1.00 54.19 307 ASP A N 1
ATOM 2429 C CA . ASP A 1 307 ? -22.692 -13.429 13.300 1.00 54.19 307 ASP A CA 1
ATOM 2430 C C . ASP A 1 307 ? -22.231 -13.981 11.927 1.00 54.19 307 ASP A C 1
ATOM 2432 O O . ASP A 1 307 ? -21.283 -14.766 11.841 1.00 54.19 307 ASP A O 1
ATOM 2436 N N . ASP A 1 308 ? -22.819 -13.485 10.830 1.00 58.78 308 ASP A N 1
ATOM 2437 C CA . ASP A 1 308 ? -22.555 -13.890 9.433 1.00 58.78 308 ASP A CA 1
ATOM 2438 C C . ASP A 1 308 ? -21.179 -13.430 8.885 1.00 58.78 308 ASP A C 1
ATOM 2440 O O . ASP A 1 308 ? -20.839 -13.619 7.714 1.00 58.78 308 ASP A O 1
ATOM 2444 N N . ILE A 1 309 ? -20.376 -12.772 9.719 1.00 57.22 309 ILE A N 1
ATOM 2445 C CA . ILE A 1 309 ? -19.177 -12.015 9.329 1.00 57.22 309 ILE A CA 1
ATOM 2446 C C . ILE A 1 309 ? -17.942 -12.894 9.202 1.00 57.22 309 ILE A C 1
ATOM 2448 O O . ILE A 1 309 ? -17.097 -12.717 8.309 1.00 57.22 309 ILE A O 1
ATOM 2452 N N . VAL A 1 310 ? -17.807 -13.763 10.196 1.00 59.94 310 VAL A N 1
ATOM 2453 C CA . VAL A 1 310 ? -16.575 -14.471 10.527 1.00 59.94 310 VAL A CA 1
ATOM 2454 C C . VAL A 1 310 ? -16.632 -15.892 9.972 1.00 59.94 310 VAL A C 1
ATOM 2456 O O . VAL A 1 310 ? -15.599 -16.415 9.556 1.00 59.94 310 VAL A O 1
ATOM 2459 N N . ASP A 1 311 ? -17.835 -16.474 9.909 1.00 62.03 311 ASP A N 1
ATOM 2460 C CA . ASP A 1 311 ? -18.079 -17.818 9.394 1.00 62.03 311 ASP A CA 1
ATOM 2461 C C . ASP A 1 311 ? -17.709 -17.934 7.907 1.00 62.03 311 ASP A C 1
ATOM 2463 O O . ASP A 1 311 ? -17.890 -17.018 7.100 1.00 62.03 311 ASP A O 1
ATOM 2467 N N . GLY A 1 312 ? -17.145 -19.080 7.541 1.00 71.25 312 GLY A N 1
ATOM 2468 C CA . GLY A 1 312 ? -16.813 -19.401 6.160 1.00 71.25 312 GLY A CA 1
ATOM 2469 C C . GLY A 1 312 ? -15.528 -18.759 5.625 1.00 71.25 312 GLY A C 1
ATOM 2470 O O . GLY A 1 312 ? -15.399 -18.560 4.414 1.00 71.25 312 GLY A O 1
ATOM 2471 N N . ARG A 1 313 ? -14.577 -18.395 6.495 1.00 76.38 313 ARG A N 1
ATOM 2472 C CA . ARG A 1 313 ? -13.285 -17.813 6.088 1.00 76.38 313 ARG A CA 1
ATOM 2473 C C . ARG A 1 313 ? -12.109 -18.654 6.566 1.00 76.38 313 ARG A C 1
ATOM 2475 O O . ARG A 1 313 ? -12.181 -19.324 7.585 1.00 76.38 313 ARG A O 1
ATOM 2482 N N . TRP A 1 314 ? -10.988 -18.570 5.857 1.00 81.94 314 TRP A N 1
ATOM 2483 C CA . TRP A 1 314 ? -9.706 -19.083 6.339 1.00 81.94 314 TRP A CA 1
ATOM 2484 C C . TRP A 1 314 ? -8.948 -17.991 7.090 1.00 81.94 314 TRP A C 1
ATOM 2486 O O . TRP A 1 314 ? -8.756 -16.894 6.561 1.00 81.94 314 TRP A O 1
ATOM 2496 N N . VAL A 1 315 ? -8.460 -18.311 8.286 1.00 85.62 315 VAL A N 1
ATOM 2497 C CA . VAL A 1 315 ? -7.584 -17.438 9.076 1.00 85.62 315 VAL A CA 1
ATOM 2498 C C . VAL A 1 315 ? -6.289 -18.148 9.438 1.00 85.62 315 VAL A C 1
ATOM 2500 O O . VAL A 1 315 ? -6.238 -19.371 9.563 1.00 85.62 315 VAL A O 1
ATOM 2503 N N . ARG A 1 316 ? -5.225 -17.367 9.595 1.00 84.06 316 ARG A N 1
ATOM 2504 C CA . ARG A 1 316 ? -3.908 -17.820 10.023 1.00 84.06 316 ARG A CA 1
ATOM 2505 C C . ARG A 1 316 ? -3.717 -17.435 11.490 1.00 84.06 316 ARG A C 1
ATOM 2507 O O . ARG A 1 316 ? -3.315 -16.315 11.792 1.00 84.06 316 ARG A O 1
ATOM 2514 N N . ALA A 1 317 ? -3.996 -18.363 12.400 1.00 81.88 317 ALA A N 1
ATOM 2515 C CA . ALA A 1 317 ? -3.843 -18.167 13.841 1.00 81.88 317 ALA A CA 1
ATOM 2516 C C . ALA A 1 317 ? -2.694 -19.036 14.369 1.00 81.88 317 ALA A C 1
ATOM 2518 O O . ALA A 1 317 ? -2.586 -20.215 14.038 1.00 81.88 317 ALA A O 1
ATOM 2519 N N . ALA A 1 318 ? -1.780 -18.444 15.147 1.00 80.81 318 ALA A N 1
ATOM 2520 C CA . ALA A 1 318 ? -0.608 -19.138 15.704 1.00 80.81 318 ALA A CA 1
ATOM 2521 C C . ALA A 1 318 ? 0.180 -19.986 14.669 1.00 80.81 318 ALA A C 1
ATOM 2523 O O . ALA A 1 318 ? 0.668 -21.079 14.970 1.00 80.81 318 ALA A O 1
ATOM 2524 N N . GLY A 1 319 ? 0.282 -19.490 13.429 1.00 81.88 319 GLY A N 1
ATOM 2525 C CA . GLY A 1 319 ? 0.986 -20.149 12.323 1.00 81.88 319 GLY A CA 1
ATOM 2526 C C . GLY A 1 319 ? 0.239 -21.317 11.665 1.00 81.88 319 GLY A C 1
ATOM 2527 O O . GLY A 1 319 ? 0.829 -22.023 10.844 1.00 81.88 319 GLY A O 1
ATOM 2528 N N . LYS A 1 320 ? -1.036 -21.546 11.995 1.00 85.88 320 LYS A N 1
ATOM 2529 C CA . LYS A 1 320 ? -1.876 -22.594 11.401 1.00 85.88 320 LYS A CA 1
ATOM 2530 C C . LYS A 1 320 ? -3.069 -21.995 10.673 1.00 85.88 320 LYS A C 1
ATOM 2532 O O . LYS A 1 320 ? -3.578 -20.950 11.058 1.00 85.88 320 LYS A O 1
ATOM 2537 N N . TRP A 1 321 ? -3.478 -22.665 9.598 1.00 87.44 321 TRP A N 1
ATOM 2538 C CA . TRP A 1 321 ? -4.727 -22.355 8.914 1.00 87.44 321 TRP A CA 1
ATOM 2539 C C . TRP A 1 321 ? -5.890 -22.974 9.668 1.00 87.44 321 TRP A C 1
ATOM 2541 O O . TRP A 1 321 ? -5.887 -24.175 9.937 1.00 87.44 321 TRP A O 1
ATOM 2551 N N . GLU A 1 322 ? -6.876 -22.147 9.973 1.00 87.75 322 GLU A N 1
ATOM 2552 C CA . GLU A 1 322 ? -8.103 -22.542 10.641 1.00 87.75 322 GLU A CA 1
ATOM 2553 C C . GLU A 1 322 ? -9.272 -22.043 9.793 1.00 87.75 322 GLU A C 1
ATOM 2555 O O . GLU A 1 322 ? -9.302 -20.881 9.374 1.00 87.75 322 GLU A O 1
ATOM 2560 N N . TRP A 1 323 ? -10.194 -22.951 9.468 1.00 84.88 323 TRP A N 1
ATOM 2561 C CA . TRP A 1 323 ? -11.456 -22.574 8.849 1.00 84.88 323 TRP A CA 1
ATOM 2562 C C . TRP A 1 323 ? -12.388 -22.115 9.952 1.00 84.88 323 TRP A C 1
ATOM 2564 O O . TRP A 1 323 ? -12.627 -22.831 10.927 1.00 84.88 323 TRP A O 1
ATOM 2574 N N . VAL A 1 324 ? -12.899 -20.910 9.797 1.00 79.75 324 VAL A N 1
ATOM 2575 C CA . VAL A 1 324 ? -13.763 -20.309 10.785 1.00 79.75 324 VAL A CA 1
ATOM 2576 C C . VAL A 1 324 ? -15.165 -20.858 10.609 1.00 79.75 324 VAL A C 1
ATOM 2578 O O . VAL A 1 324 ? -15.793 -20.601 9.589 1.00 79.75 324 VAL A O 1
ATOM 2581 N N . THR A 1 325 ? -15.628 -21.630 11.593 1.00 72.00 325 THR A N 1
ATOM 2582 C CA . THR A 1 325 ? -16.999 -22.170 11.641 1.00 72.00 325 THR A CA 1
ATOM 2583 C C . THR A 1 325 ? -17.896 -21.463 12.660 1.00 72.00 325 THR A C 1
ATOM 2585 O O . THR A 1 325 ? -19.066 -21.802 12.753 1.00 72.00 325 THR A O 1
ATOM 2588 N N . ASN A 1 326 ? -17.334 -20.582 13.500 1.00 65.81 326 ASN A N 1
ATOM 2589 C CA . ASN A 1 326 ? -17.992 -19.835 14.586 1.00 65.81 326 ASN A CA 1
ATOM 2590 C C . ASN A 1 326 ? -17.206 -18.525 14.847 1.00 65.81 326 ASN A C 1
ATOM 2592 O O . ASN A 1 326 ? -16.045 -18.439 14.460 1.00 65.81 326 ASN A O 1
ATOM 2596 N N . LEU A 1 327 ? -17.768 -17.553 15.578 1.00 56.31 327 LEU A N 1
ATOM 2597 C CA . LEU A 1 327 ? -17.193 -16.216 15.882 1.00 56.31 327 LEU A CA 1
ATOM 2598 C C . LEU A 1 327 ? -15.805 -16.151 16.566 1.00 56.31 327 LEU A C 1
ATOM 2600 O O . LEU A 1 327 ? -15.306 -15.056 16.808 1.00 56.31 327 LEU A O 1
ATOM 2604 N N . GLU A 1 328 ? -15.180 -17.274 16.926 1.00 55.00 328 GLU A N 1
ATOM 2605 C CA . GLU A 1 328 ? -13.955 -17.295 17.745 1.00 55.00 328 GLU A CA 1
ATOM 2606 C C . GLU A 1 328 ? -12.627 -17.318 16.961 1.00 55.00 328 GLU A C 1
ATOM 2608 O O . GLU A 1 328 ? -11.662 -17.968 17.362 1.00 55.00 328 GLU A O 1
ATOM 2613 N N . PRO A 1 329 ? -12.516 -16.581 15.855 1.00 59.31 329 PRO A N 1
ATOM 2614 C CA . PRO A 1 329 ? -11.302 -15.803 15.654 1.00 59.31 329 PRO A CA 1
ATOM 2615 C C . PRO A 1 329 ? -11.573 -14.326 15.853 1.00 59.31 329 PRO A C 1
ATOM 2617 O O . PRO A 1 329 ? -12.545 -13.765 15.348 1.00 59.31 329 PRO A O 1
ATOM 2620 N N . ALA A 1 330 ? -10.647 -13.664 16.547 1.00 74.56 330 ALA A N 1
ATOM 2621 C CA . ALA A 1 330 ? -10.689 -12.221 16.661 1.00 74.56 330 ALA A CA 1
ATOM 2622 C C . ALA A 1 330 ? -10.679 -11.627 15.242 1.00 74.56 330 ALA A C 1
ATOM 2624 O O . ALA A 1 330 ? -9.828 -11.982 14.431 1.00 74.56 330 ALA A O 1
ATOM 2625 N N . LEU A 1 331 ? -11.577 -10.683 14.941 1.00 80.75 331 LEU A N 1
ATOM 2626 C CA . LEU A 1 331 ? -11.587 -9.883 13.703 1.00 80.75 331 LEU A CA 1
ATOM 2627 C C . LEU A 1 331 ? -10.173 -9.430 13.276 1.00 80.75 331 LEU A C 1
ATOM 2629 O O . LEU A 1 331 ? -9.832 -9.370 12.093 1.00 80.75 331 LEU A O 1
ATOM 2633 N N . ARG A 1 332 ? -9.328 -9.153 14.271 1.00 86.19 332 ARG A N 1
ATOM 2634 C CA . ARG A 1 332 ? -7.905 -8.868 14.112 1.00 86.19 332 ARG A CA 1
ATOM 2635 C C . ARG A 1 332 ? -7.161 -9.938 13.302 1.00 86.19 332 ARG A C 1
ATOM 2637 O O . ARG A 1 332 ? -6.389 -9.572 12.425 1.00 86.19 332 ARG A O 1
ATOM 2644 N N . ASP A 1 333 ? -7.381 -11.220 13.559 1.00 87.12 333 ASP A N 1
ATOM 2645 C CA . ASP A 1 333 ? -6.698 -12.333 12.891 1.00 87.12 333 ASP A CA 1
ATOM 2646 C C . ASP A 1 333 ? -7.179 -12.512 11.447 1.00 87.12 333 ASP A C 1
ATOM 2648 O O . ASP A 1 333 ? -6.358 -12.759 10.559 1.00 87.12 333 ASP A O 1
ATOM 2652 N N . ILE A 1 334 ? -8.471 -12.275 11.172 1.00 86.81 334 ILE A N 1
ATOM 2653 C CA . ILE A 1 334 ? -8.991 -12.189 9.793 1.00 86.81 334 ILE A CA 1
ATOM 2654 C C . ILE A 1 334 ? -8.242 -11.103 9.027 1.00 86.81 334 ILE A C 1
ATOM 2656 O O . ILE A 1 334 ? -7.718 -11.347 7.938 1.00 86.81 334 ILE A O 1
ATOM 2660 N N . ILE A 1 335 ? -8.159 -9.907 9.612 1.00 90.06 335 ILE A N 1
ATOM 2661 C CA . ILE A 1 335 ? -7.461 -8.784 8.993 1.00 90.06 335 ILE A CA 1
ATOM 2662 C C . ILE A 1 335 ? -5.994 -9.143 8.782 1.00 90.06 335 ILE A C 1
ATOM 2664 O O . ILE A 1 335 ? -5.486 -9.003 7.674 1.00 90.06 335 ILE A O 1
ATOM 2668 N N . LEU A 1 336 ? -5.310 -9.659 9.802 1.00 91.31 336 LEU A N 1
ATOM 2669 C CA . LEU A 1 336 ? -3.891 -9.997 9.713 1.00 91.31 336 LEU A CA 1
ATOM 2670 C C . LEU A 1 336 ? -3.583 -11.113 8.711 1.00 91.31 336 LEU A C 1
ATOM 2672 O O . LEU A 1 336 ? -2.470 -11.156 8.195 1.00 91.31 336 LEU A O 1
ATOM 2676 N N . SER A 1 337 ? -4.559 -11.948 8.366 1.00 91.12 337 SER A N 1
ATOM 2677 C CA . SER A 1 337 ? -4.409 -13.030 7.389 1.00 91.12 337 SER A CA 1
ATOM 2678 C C . SER A 1 337 ? -4.766 -12.620 5.957 1.00 91.12 337 SER A C 1
ATOM 2680 O O . SER A 1 337 ? -4.509 -13.380 5.028 1.00 91.12 337 SER A O 1
ATOM 2682 N N . ALA A 1 338 ? -5.309 -11.416 5.739 1.00 91.31 338 ALA A N 1
ATOM 2683 C CA . ALA A 1 338 ? -5.880 -10.995 4.452 1.00 91.31 338 ALA A CA 1
ATOM 2684 C C . ALA A 1 338 ? -4.891 -10.981 3.268 1.00 91.31 338 ALA A C 1
ATOM 2686 O O . ALA A 1 338 ? -5.304 -10.976 2.111 1.00 91.31 338 ALA A O 1
ATOM 2687 N N . HIS A 1 339 ? -3.588 -10.962 3.543 1.00 92.12 339 HIS A N 1
ATOM 2688 C CA . HIS A 1 339 ? -2.519 -11.006 2.546 1.00 92.12 339 HIS A CA 1
ATOM 2689 C C . HIS A 1 339 ? -2.114 -12.430 2.123 1.00 92.12 339 HIS A C 1
ATOM 2691 O O . HIS A 1 339 ? -1.422 -12.583 1.115 1.00 92.12 339 HIS A O 1
ATOM 2697 N N . LEU A 1 340 ? -2.515 -13.460 2.873 1.00 90.75 340 LEU A N 1
ATOM 2698 C CA . LEU A 1 340 ? -2.071 -14.844 2.695 1.00 90.75 340 LEU A CA 1
ATOM 2699 C C . LEU A 1 340 ? -3.052 -15.646 1.839 1.00 90.75 340 LEU A C 1
ATOM 2701 O O . LEU A 1 340 ? -4.268 -15.544 2.033 1.00 90.75 340 LEU A O 1
ATOM 2705 N N . ARG A 1 341 ? -2.537 -16.452 0.903 1.00 86.56 341 ARG A N 1
ATOM 2706 C CA . ARG A 1 341 ? -3.359 -17.391 0.123 1.00 86.56 341 ARG A CA 1
ATOM 2707 C C . ARG A 1 341 ? -3.923 -18.444 1.047 1.00 86.56 341 ARG A C 1
ATOM 2709 O O . ARG A 1 341 ? -3.173 -19.032 1.825 1.00 86.56 341 ARG A O 1
ATOM 2716 N N . ASN A 1 342 ? -5.227 -18.663 0.974 1.00 83.88 342 ASN A N 1
ATOM 2717 C CA . ASN A 1 342 ? -5.837 -19.710 1.783 1.00 83.88 342 ASN A CA 1
ATOM 2718 C C . ASN A 1 342 ? -5.476 -21.106 1.226 1.00 83.88 342 ASN A C 1
ATOM 2720 O O . ASN A 1 342 ? -5.009 -21.201 0.093 1.00 83.88 342 ASN A O 1
ATOM 2724 N N . PRO A 1 343 ? -5.646 -22.185 2.011 1.00 83.00 343 PRO A N 1
ATOM 2725 C CA . PRO A 1 343 ? -5.370 -23.551 1.564 1.00 83.00 343 PRO A CA 1
ATOM 2726 C C . PRO A 1 343 ? -6.097 -23.937 0.271 1.00 83.00 343 PRO A C 1
ATOM 2728 O O . PRO A 1 343 ? -5.487 -24.562 -0.590 1.00 83.00 343 PRO A O 1
ATOM 2731 N N . ASP A 1 344 ? -7.352 -23.516 0.114 1.00 78.75 344 ASP A N 1
ATOM 2732 C CA . ASP A 1 344 ? -8.179 -23.876 -1.044 1.00 78.75 344 ASP A CA 1
ATOM 2733 C C . ASP A 1 344 ? -7.628 -23.294 -2.359 1.00 78.75 344 ASP A C 1
ATOM 2735 O O . ASP A 1 344 ? -7.690 -23.938 -3.401 1.00 78.75 344 ASP A O 1
ATOM 2739 N N . GLU A 1 345 ? -7.004 -22.113 -2.313 1.00 70.38 345 GLU A N 1
ATOM 2740 C CA . GLU A 1 345 ? -6.357 -21.467 -3.467 1.00 70.38 345 GLU A CA 1
ATOM 2741 C C . GLU A 1 345 ? -5.106 -22.221 -3.969 1.00 70.38 345 GLU A C 1
ATOM 2743 O O . GLU A 1 345 ? -4.587 -21.897 -5.039 1.00 70.38 345 GLU A O 1
ATOM 2748 N N . PHE A 1 346 ? -4.595 -23.212 -3.227 1.00 65.00 346 PHE A N 1
ATOM 2749 C CA . PHE A 1 346 ? -3.493 -24.066 -3.689 1.00 65.00 346 PHE A CA 1
ATOM 2750 C C . PHE A 1 346 ? -3.968 -25.291 -4.488 1.00 65.00 346 PHE A C 1
ATOM 2752 O O . PHE A 1 346 ? -3.169 -25.849 -5.241 1.00 65.00 346 PHE A O 1
ATOM 2759 N N . ASP A 1 347 ? -5.238 -25.690 -4.360 1.00 56.72 347 ASP A N 1
ATOM 2760 C CA . ASP A 1 347 ? -5.782 -26.918 -4.961 1.00 56.72 347 ASP A CA 1
ATOM 2761 C C . ASP A 1 347 ? -6.357 -26.720 -6.379 1.00 56.72 347 ASP A C 1
ATOM 2763 O O . ASP A 1 347 ? -6.640 -27.700 -7.070 1.00 56.72 347 ASP A O 1
ATOM 2767 N N . ASP A 1 348 ? -6.445 -25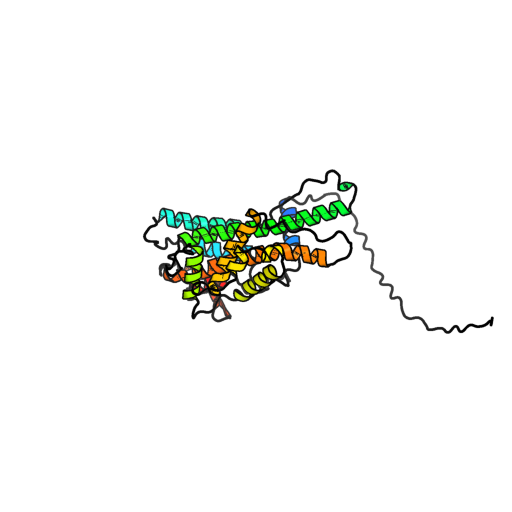.480 -6.877 1.00 50.47 348 ASP A N 1
ATOM 2768 C CA . ASP A 1 348 ? -7.019 -25.140 -8.196 1.00 50.47 348 ASP A CA 1
ATOM 2769 C C . ASP A 1 348 ? -6.180 -25.596 -9.417 1.00 50.47 348 ASP A C 1
ATOM 2771 O O . ASP A 1 348 ? -6.430 -25.197 -10.556 1.00 50.47 348 ASP A O 1
ATOM 2775 N N . GLY A 1 349 ? -5.194 -26.479 -9.225 1.00 42.66 349 GLY A N 1
ATOM 2776 C CA . GLY A 1 349 ? -4.508 -27.197 -10.308 1.00 42.66 349 GLY A CA 1
ATOM 2777 C C . GLY A 1 349 ? -3.699 -26.323 -11.276 1.00 42.66 349 GLY A C 1
ATOM 2778 O O . GLY A 1 349 ? -3.209 -26.828 -12.283 1.00 42.66 349 GLY A O 1
ATOM 2779 N N . SER A 1 350 ? -3.542 -25.030 -10.987 1.00 38.78 350 SER A N 1
ATOM 2780 C CA . SER A 1 350 ? -2.788 -24.070 -11.793 1.00 38.78 350 SER A CA 1
ATOM 2781 C C . SER A 1 350 ? -1.345 -23.911 -11.296 1.00 38.78 350 SER A C 1
ATOM 2783 O O . SER A 1 350 ? -0.918 -22.797 -10.976 1.00 38.78 350 SER A O 1
ATOM 2785 N N . MET A 1 351 ? -0.613 -25.026 -11.200 1.00 36.50 351 MET A N 1
ATOM 2786 C CA . MET A 1 351 ? 0.856 -25.031 -11.150 1.00 36.50 351 MET A CA 1
ATOM 2787 C C . MET A 1 351 ? 1.433 -25.500 -12.477 1.00 36.50 351 MET A C 1
ATOM 2789 O O . MET A 1 351 ? 0.968 -26.548 -12.981 1.00 36.50 351 MET A O 1
#

pLDDT: mean 74.82, std 21.08, range [26.61, 98.31]

Organism: Mycobacteroides abscessus (strain ATCC 19977 / DSM 44196 / CCUG 20993 / CIP 104536 / JCM 13569 / NCTC 13031 / TMC 1543 / L948) (NCBI:txid561007)

Secondary structure (DSSP, 8-state):
-------------------------------------HHHHHHHHHHHHHHS-GGGTS-TTBPPHHHHHHHHHHHHHHH------TTS-HHHHHHHHHHHHHHHHHHHH-----------TTGGG-HHHHHHHHHHHHHHHHHHHHHHHHHHHHHHHHHHHHHS---S-S-GGG-SHHHHHHHHHHHHTSSSPPPTTHHHHHHHHHHHHHH-HHHHH-HHHHHHTS-BTTB-GGGHHHHHHHHHTTTGGGT---------S-TT-THHHHHHHHHHHHHHHHHHHHHHHHHHHHHHGGGGS-S---GGGTTTEEEEETTEEEEESSS-S-HHHHHHHTTBPPGGGGSSS--

Radius of gyration: 26.53 Å; chains: 1; bounding box: 88×63×67 Å

Foldseek 3Di:
DDDDDDDDDDDDDDDDPPPPDDPPDPPPDDDDPPPQDPVNVLVVLLVVLVPLPCVPFDDPQFDDLLLLLVLVLLLLVQLVDQLDPPPDDPVLSVVLSVLLNVLSNCLSPQRWAFDQDPDPPPVVVPVLSVVQRVLQRSLLGSQVSLLSSLVSLLSSVVSVLVRDDFDPPDPPVPDDSLLSLLLLQCVLCVPPDAQPCLVVLLVSLVVLCVVDPLSVPQPQLVVLNDDDPSHDSLSSLSSNSVSVSCCVVVCSPVGQHQPDPDPDDPVSSVSSVSRNSNSNSSSVSSSSSSLSSCLSCLVSRDPPRDFVRQAQDWFQDPNDTDHDHGPPDRSSRSSSCSGTDHPVNVVPPPD

Sequence (351 aa):
MSKRPFLQDDIKHTGVKQLRGTVQAISVVDGSRDFMSMSELLSEGYRFYKATPLSTVDCVALRGLDDHARGLKAIIEFLGLPAHKPHMTDKEIRHEWTQVEQWLGMAAGLRFVDIEFLDGRDSWLCSVAGDYNDAHNSLVSAYATEQNRLLYVWSAAERLLKLLILPDNVPDKFRNNYNRASSLLTQSYELADLPEHYMCVYEHLCQHVQNDAALQSEKSLSRSLLKTSWRREPGLLLSIGNSMRNIPAHGVDTGPAVTDWDRDDPRSEVALSTAYHAPMLATRGLLLSIQMLLATSCQYFPDDLDDDIVDGRWVRAAGKWEWVTNLEPALRDIILSAHLRNPDEFDDGSM

=== Feature glossary ===
Legend for the data blocks above and below:

— What the protein is —

The amino-acid sequence is the protein's primary structure: the linear order of residues from the N-terminus to the C-terminus, written in one-letter code. Everything else here — the 3D coordinates, the secondary structure, the domain annotations — is ultimately a consequence of this string.

Functional annotations link the protein to curated databases. InterPro entries identify conserved domains and families by matching the sequence against member-database signatures (Pfam, PROSITE, CDD, …). Gene Ontology (GO) terms describe molecular function, biological process, and cellular component in a controlled vocabulary. CATH places the structure in a hierarchical fold classification (Class/Architecture/Topology/Homologous-superfamily). The organism is the source species.

— Where its atoms are —

Atomic coordinates in PDBx/mmCIF format — the same representation the Protein Data Bank distributes. Each line of the _atom_site loop places one backbone atom in Cartesian space (units: ångströms, origin: arbitrary).

The six renders are orthographic views along the three Cartesian axes in both directions. Representation (cartoon, sticks, or surface) and color scheme (sequence-rainbow or by-chain) vary across proteins so the training set covers all the common visualization conventions.

— Local backbone conformation —

Eight-state secondary structure (DSSP): H is the canonical α-helix, G the tighter 3₁₀-helix, I the wider π-helix; E/B are β-structure, T and S are turns and bends, and '-' is everything else. DSSP derives these from the pattern of main-chain N–H···O=C hydrogen bonds, not from the sequence.

Three-state secondary structure (P-SEA) collapses the eight DSSP classes into helix (a), strand (b), and coil (c). P-SEA assigns these from Cα geometry alone — distances and angles — without requiring backbone oxygens, so it works on any Cα trace.

φ (phi) and ψ (psi) are the two rotatable backbone dihedrals per residue: φ is the C(i-1)–N–Cα–C torsion, ψ is the N–Cα–C–N(i+1) torsion, both in degrees on (−180°, 180°]. α-helical residues cluster near (−60°, −45°); β-strand residues near (−120°, +130°). A Ramachandran plot is simply a scatter of (φ, ψ) for every residue.

— Global shape and packing —

The geometric summary reports three shape descriptors. Rg (radius of gyration) measures how spread out the Cα atoms are about their centre of mass; compact globular proteins have small Rg, elongated or unfolded ones large. Cα contacts (<8 Å, |i−j|>4) count long-range residue pairs in spatial proximity — high for tightly packed folds, near zero for rods or random coil. The bounding-box extents give the protein's footprint along x, y, z in Å.

SASA measures how much of the protein is reachable by solvent. It is computed by rolling a water-sized probe over the atomic surface and summing the exposed area (Å²). Per-residue SASA distinguishes core (buried, low SASA) from surface (exposed, high SASA) residues; total SASA is a whole-molecule size measure.

Plot images: a contact map (which residues are close in 3D, as an N×N binary image), a Ramachandran scatter (backbone torsion angles, revealing secondary-structure composition at a glance), and — for AlphaFold structures — a PAE heatmap (pairwise prediction confidence).

— Structural neighborhood —

A 3Di character summarizes, for each residue, the relative orientation of the Cα frame of its nearest spatial neighbor. Because it encodes fold topology rather than chemistry, 3Di alignments detect remote structural similarity that sequence alignment misses.

The Foldseek neighbor list gives the closest experimentally determined structures in the PDB, ranked by structural alignment. TM-score near 1 means near-identical fold; near 0.3 means only rough topology match. This is how one finds what a novel AlphaFold prediction most resembles in the solved-structure universe.

— Confidence and disorder —

For AlphaFold models, the B-factor field carries pLDDT — the model's own estimate of local accuracy on a 0–100 scale. Regions with pLDDT<50 should be treated as essentially unmodeled; they often correspond to intrinsically disordered segments.

Crystallographic B-factors measure how much each atom's electron density is smeared out, in Å². They rise in mobile loops and surface residues and fall in the buried interior. In AlphaFold models this column is repurposed to hold pLDDT instead.

Predicted Aligned Error (PAE) is an AlphaFold confidence matrix: entry (i, j) is the expected error in the position of residue j, in ångströms, when the prediction is superimposed on the true structure at residue i. Low PAE within a block of residues means that block is internally rigid and well-predicted; high PAE between two blocks means their relative placement is uncertain even if each block individually is confident.